Protein AF-A0A258FF96-F1 (afdb_monomer_lite)

Structure (mmCIF, N/CA/C/O backbone):
data_AF-A0A258FF96-F1
#
_entry.id   AF-A0A258FF96-F1
#
loop_
_atom_site.group_PDB
_atom_site.id
_atom_site.type_symbol
_atom_site.label_atom_id
_atom_site.label_alt_id
_atom_site.label_comp_id
_atom_site.label_asym_id
_atom_site.label_entity_id
_atom_site.label_seq_id
_atom_site.pdbx_PDB_ins_code
_atom_site.Cartn_x
_atom_site.Cartn_y
_atom_site.Cartn_z
_atom_site.occupancy
_atom_site.B_iso_or_equiv
_atom_site.auth_seq_id
_atom_site.auth_comp_id
_atom_site.auth_asym_id
_atom_site.auth_atom_id
_atom_site.pdbx_PDB_model_num
ATOM 1 N N . MET A 1 1 ? 4.113 -14.546 -28.715 1.00 49.38 1 MET A N 1
ATOM 2 C CA . MET A 1 1 ? 4.519 -13.305 -28.015 1.00 49.38 1 MET A CA 1
ATOM 3 C C . MET A 1 1 ? 3.326 -12.524 -27.464 1.00 49.38 1 MET A C 1
ATOM 5 O O . MET A 1 1 ? 3.375 -12.239 -26.281 1.00 49.38 1 MET A O 1
ATOM 9 N N . ALA A 1 2 ? 2.217 -12.331 -28.200 1.00 59.47 2 ALA A N 1
ATOM 10 C CA . ALA A 1 2 ? 0.923 -11.907 -27.612 1.00 59.47 2 ALA A CA 1
ATOM 11 C C . ALA A 1 2 ? 0.435 -12.820 -26.459 1.00 59.47 2 ALA A C 1
ATOM 13 O O . ALA A 1 2 ? -0.277 -12.400 -25.556 1.00 59.47 2 ALA A O 1
ATOM 14 N N . GLN A 1 3 ? 0.891 -14.079 -26.456 1.00 68.06 3 GLN A N 1
ATOM 15 C CA . GLN A 1 3 ? 0.500 -15.090 -25.479 1.00 68.06 3 GLN A CA 1
ATOM 16 C C . GLN A 1 3 ? 0.802 -14.724 -24.017 1.00 68.06 3 GLN A C 1
ATOM 18 O O . GLN A 1 3 ? 0.049 -15.177 -23.177 1.00 68.06 3 GLN A O 1
ATOM 23 N N . SER A 1 4 ? 1.843 -13.944 -23.678 1.00 81.94 4 SER A N 1
ATOM 24 C CA . SER A 1 4 ? 2.089 -13.543 -22.272 1.00 81.94 4 SER A CA 1
ATOM 25 C C . SER A 1 4 ? 1.315 -12.290 -21.856 1.00 81.94 4 SER A C 1
ATOM 27 O O . SER A 1 4 ? 1.042 -12.108 -20.669 1.00 81.94 4 SER A O 1
ATOM 29 N N . PHE A 1 5 ? 0.956 -11.434 -22.817 1.00 85.38 5 PHE A N 1
ATOM 30 C CA . PHE A 1 5 ? 0.180 -10.222 -22.572 1.00 85.38 5 PHE A CA 1
ATOM 31 C C . PHE A 1 5 ? -1.265 -10.552 -22.200 1.00 85.38 5 PHE A C 1
ATOM 33 O O . PHE A 1 5 ? -1.773 -10.015 -21.225 1.00 85.38 5 PHE A O 1
ATOM 40 N N . ASP A 1 6 ? -1.879 -11.505 -22.897 1.00 87.25 6 ASP A N 1
ATOM 41 C CA . ASP A 1 6 ? -3.240 -11.946 -22.582 1.00 87.25 6 ASP A CA 1
ATOM 42 C C . ASP A 1 6 ? -3.282 -13.213 -21.706 1.00 87.25 6 ASP A C 1
ATOM 44 O O . ASP A 1 6 ? -4.358 -13.731 -21.397 1.00 87.25 6 ASP A O 1
ATOM 48 N N . ALA A 1 7 ? -2.129 -13.732 -21.270 1.00 86.56 7 ALA A N 1
ATOM 49 C CA . ALA A 1 7 ? -2.114 -14.868 -20.359 1.00 86.56 7 ALA A CA 1
ATOM 50 C C . ALA A 1 7 ? -2.304 -14.445 -18.911 1.00 86.56 7 ALA A C 1
ATOM 52 O O . ALA A 1 7 ? -1.589 -13.619 -18.346 1.00 86.56 7 ALA A O 1
ATOM 53 N N . ASP A 1 8 ? -3.212 -15.169 -18.288 1.00 86.12 8 ASP A N 1
ATOM 54 C CA . ASP A 1 8 ? -3.284 -15.319 -16.858 1.00 86.12 8 ASP A CA 1
ATOM 55 C C . ASP A 1 8 ? -2.037 -16.015 -16.296 1.00 86.12 8 ASP A C 1
ATOM 57 O O . ASP A 1 8 ? -1.534 -16.996 -16.858 1.00 86.12 8 ASP A O 1
ATOM 61 N N . SER A 1 9 ? -1.591 -15.565 -15.120 1.00 88.81 9 SER A N 1
ATOM 62 C CA . SER A 1 9 ? -0.691 -16.381 -14.311 1.00 88.81 9 SER A CA 1
ATOM 63 C C . SER A 1 9 ? -1.397 -17.674 -13.900 1.00 88.81 9 SER A C 1
ATOM 65 O O . SER A 1 9 ? -2.591 -17.680 -13.575 1.00 88.81 9 SER A O 1
ATOM 67 N N . ARG A 1 10 ? -0.641 -18.776 -13.902 1.00 88.75 10 ARG A N 1
ATOM 68 C CA . ARG A 1 10 ? -1.091 -20.085 -13.401 1.00 88.75 10 ARG A CA 1
ATOM 69 C C . ARG A 1 10 ? -1.039 -20.181 -11.875 1.00 88.75 10 ARG A C 1
ATOM 71 O O . ARG A 1 10 ? -1.488 -21.179 -11.320 1.00 88.75 10 ARG A O 1
ATOM 78 N N . PHE A 1 11 ? -0.458 -19.187 -11.210 1.00 92.88 11 PHE A N 1
ATOM 79 C CA . PHE A 1 11 ? -0.374 -19.136 -9.760 1.00 92.88 11 PHE A CA 1
ATOM 80 C C . PHE A 1 11 ? -1.739 -18.757 -9.151 1.00 92.88 11 PHE A C 1
ATOM 82 O O . PHE A 1 11 ? -2.492 -18.005 -9.776 1.00 92.88 11 PHE A O 1
ATOM 89 N N . PRO A 1 12 ? -2.115 -19.279 -7.970 1.00 92.62 12 PRO A N 1
ATOM 90 C CA . PRO A 1 12 ? -3.352 -18.874 -7.311 1.00 92.62 12 PRO A CA 1
ATOM 91 C C . PRO A 1 12 ? -3.264 -17.435 -6.787 1.00 92.62 12 PRO A C 1
ATOM 93 O O . PRO A 1 12 ? -2.217 -16.997 -6.309 1.00 92.62 12 PRO A O 1
ATOM 96 N N . ALA A 1 13 ? -4.389 -16.723 -6.843 1.00 91.94 13 ALA A N 1
ATOM 97 C CA . ALA A 1 13 ? -4.524 -15.421 -6.200 1.00 91.94 13 ALA A CA 1
ATOM 98 C C . ALA A 1 13 ? -4.513 -15.572 -4.671 1.00 91.94 13 ALA A C 1
ATOM 100 O O . ALA A 1 13 ? -4.964 -16.586 -4.128 1.00 91.94 13 ALA A O 1
ATOM 101 N N . ASN A 1 14 ? -4.021 -14.546 -3.992 1.00 92.00 14 ASN A N 1
ATOM 102 C CA . ASN A 1 14 ? -4.111 -14.386 -2.555 1.00 92.00 14 ASN A CA 1
ATOM 103 C C . ASN A 1 14 ? -5.546 -14.080 -2.114 1.00 92.00 14 ASN A C 1
ATOM 105 O O . ASN A 1 14 ? -6.388 -13.608 -2.882 1.00 92.00 14 ASN A O 1
ATOM 109 N N . SER A 1 15 ? -5.819 -14.361 -0.841 1.00 88.75 15 SER A N 1
ATOM 110 C CA . SER A 1 15 ? -7.090 -14.004 -0.217 1.00 88.75 15 SER A CA 1
ATOM 111 C C . SER A 1 15 ? -7.228 -12.486 -0.110 1.00 88.75 15 SER A C 1
ATOM 113 O O . SER A 1 15 ? -6.279 -11.785 0.239 1.00 88.75 15 SER A O 1
ATOM 115 N N . LEU A 1 16 ? -8.441 -11.986 -0.343 1.00 82.06 16 LEU A N 1
ATOM 116 C CA . LEU A 1 16 ? -8.804 -10.596 -0.053 1.00 82.06 16 LEU A CA 1
ATOM 117 C C . LEU A 1 16 ? -9.137 -10.374 1.433 1.00 82.06 16 LEU A C 1
ATOM 119 O O . LEU A 1 16 ? -9.206 -9.232 1.886 1.00 82.06 16 LEU A O 1
ATOM 123 N N . TYR A 1 17 ? -9.335 -11.461 2.181 1.00 83.19 17 TYR A N 1
ATOM 124 C CA . TYR A 1 17 ? -9.749 -11.462 3.581 1.00 83.19 17 TYR A CA 1
ATOM 125 C C . TYR A 1 17 ? -8.659 -12.040 4.476 1.00 83.19 17 TYR A C 1
ATOM 127 O O . TYR A 1 17 ? -7.931 -12.946 4.068 1.00 83.19 17 TYR A O 1
ATOM 135 N N . GLU A 1 18 ? -8.599 -11.534 5.704 1.00 85.56 18 GLU A N 1
ATOM 136 C CA . GLU A 1 18 ? -7.674 -11.991 6.738 1.00 85.56 18 GLU A CA 1
ATOM 137 C C . GLU A 1 18 ? -8.439 -12.680 7.874 1.00 85.56 18 GLU A C 1
ATOM 139 O O . GLU A 1 18 ? -9.587 -12.308 8.141 1.00 85.56 18 GLU A O 1
ATOM 144 N N . PRO A 1 19 ? -7.810 -13.637 8.575 1.00 90.12 19 PRO A N 1
ATOM 145 C CA . PRO A 1 19 ? -6.449 -14.141 8.350 1.00 90.12 19 PRO A CA 1
ATOM 146 C C . PRO A 1 19 ? -6.323 -15.064 7.124 1.00 90.12 19 PRO A C 1
ATOM 148 O O . PRO A 1 19 ? -7.280 -15.732 6.734 1.00 90.12 19 PRO A O 1
ATOM 151 N N . ALA A 1 20 ? -5.130 -15.125 6.528 1.00 92.19 20 ALA A N 1
ATOM 152 C CA . ALA A 1 20 ? -4.818 -15.944 5.362 1.00 92.19 20 ALA A CA 1
ATOM 153 C C . ALA A 1 20 ? -3.313 -16.244 5.211 1.00 92.19 20 ALA A C 1
ATOM 155 O O . ALA A 1 20 ? -2.443 -15.583 5.778 1.00 92.19 20 ALA A O 1
ATOM 156 N N . VAL A 1 21 ? -3.008 -17.231 4.361 1.00 93.69 21 VAL A N 1
ATOM 157 C CA . VAL A 1 21 ? -1.647 -17.482 3.871 1.00 93.69 21 VAL A CA 1
ATOM 158 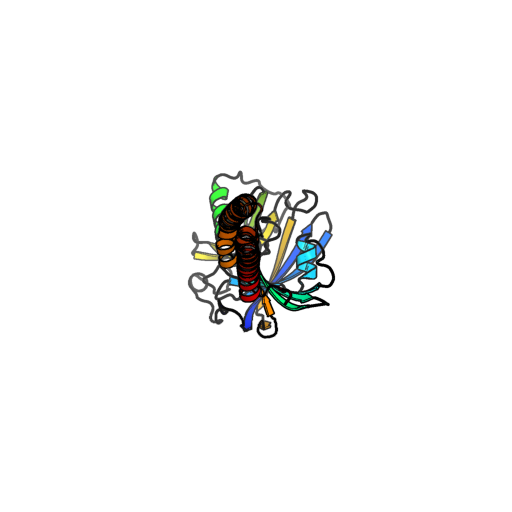C C . VAL A 1 21 ? -1.487 -16.848 2.493 1.00 93.69 21 VAL A C 1
ATOM 160 O O . VAL A 1 21 ? -2.032 -17.344 1.506 1.00 93.69 21 VAL A O 1
ATOM 163 N N . HIS A 1 22 ? -0.694 -15.785 2.420 1.00 92.75 22 HIS A N 1
ATOM 164 C CA . HIS A 1 22 ? -0.334 -15.094 1.184 1.00 92.75 22 HIS A CA 1
ATOM 165 C C . HIS A 1 22 ? 0.865 -15.769 0.539 1.00 92.75 22 HIS A C 1
ATOM 167 O O . HIS A 1 22 ? 1.815 -16.125 1.229 1.00 92.75 22 HIS A O 1
ATOM 173 N N . ARG A 1 23 ? 0.846 -15.963 -0.775 1.00 95.19 23 ARG A N 1
ATOM 174 C CA . ARG A 1 23 ? 1.882 -16.659 -1.541 1.00 95.19 23 ARG A CA 1
ATOM 175 C C . ARG A 1 23 ? 2.359 -15.798 -2.702 1.00 95.19 23 ARG A C 1
ATOM 177 O O . ARG A 1 23 ? 1.579 -15.044 -3.279 1.00 95.19 23 ARG A O 1
ATOM 184 N N . PHE A 1 24 ? 3.634 -15.942 -3.041 1.00 94.75 24 PHE A N 1
ATOM 185 C CA . PHE A 1 24 ? 4.330 -15.119 -4.024 1.00 94.75 24 PHE A CA 1
ATOM 186 C C . PHE A 1 24 ? 5.241 -15.996 -4.882 1.00 94.75 24 PHE A C 1
ATOM 188 O O . PHE A 1 24 ? 6.045 -16.774 -4.352 1.00 94.75 24 PHE A O 1
ATOM 195 N N . ASP A 1 25 ? 5.099 -15.863 -6.197 1.00 96.12 25 ASP A N 1
ATOM 196 C CA . ASP A 1 25 ? 5.773 -16.675 -7.210 1.00 96.12 25 ASP A CA 1
ATOM 197 C C . ASP A 1 25 ? 6.914 -15.946 -7.922 1.00 96.12 25 ASP A C 1
ATOM 199 O O . ASP A 1 25 ? 7.672 -16.570 -8.665 1.00 96.12 25 ASP A O 1
ATOM 203 N N . LEU A 1 26 ? 7.070 -14.644 -7.678 1.00 95.62 26 LEU A N 1
ATOM 204 C CA . LEU A 1 26 ? 8.159 -13.838 -8.216 1.00 95.62 26 LEU A CA 1
ATOM 205 C C . LEU A 1 26 ? 8.899 -13.092 -7.106 1.00 95.62 26 LEU A C 1
ATOM 207 O O . LEU A 1 26 ? 8.308 -12.659 -6.118 1.00 95.62 26 LEU A O 1
ATOM 211 N N . GLU A 1 27 ? 10.198 -12.903 -7.308 1.00 95.25 27 GLU A N 1
ATOM 212 C CA . GLU A 1 27 ? 11.055 -12.012 -6.531 1.00 95.25 27 GLU A CA 1
ATOM 213 C C . GLU A 1 27 ? 11.669 -10.977 -7.474 1.00 95.25 27 GLU A C 1
ATOM 215 O O . GLU A 1 27 ? 12.320 -11.325 -8.463 1.00 95.25 27 GLU A O 1
ATOM 220 N N . MET A 1 28 ? 11.463 -9.705 -7.153 1.00 93.44 28 MET A N 1
ATOM 221 C CA . MET A 1 28 ? 12.099 -8.558 -7.781 1.00 93.44 28 MET A CA 1
ATOM 222 C C . MET A 1 28 ? 13.232 -8.080 -6.883 1.00 93.44 28 MET A C 1
ATOM 224 O O . MET A 1 28 ? 12.992 -7.659 -5.751 1.00 93.44 28 MET A O 1
ATOM 228 N N . ARG A 1 29 ? 14.463 -8.112 -7.391 1.00 92.94 29 ARG A N 1
ATOM 229 C CA . ARG A 1 29 ? 15.620 -7.531 -6.704 1.00 92.94 29 ARG A CA 1
ATOM 230 C C . ARG A 1 29 ? 15.801 -6.099 -7.165 1.00 92.94 29 ARG A C 1
ATOM 232 O O . ARG A 1 29 ? 16.006 -5.863 -8.356 1.00 92.94 29 ARG A O 1
ATOM 239 N N . ILE A 1 30 ? 15.712 -5.167 -6.231 1.00 90.56 30 ILE A N 1
ATOM 240 C CA . ILE A 1 30 ? 15.705 -3.735 -6.500 1.00 90.56 30 ILE A CA 1
ATOM 241 C C . ILE A 1 30 ? 16.853 -3.095 -5.744 1.00 90.56 30 ILE A C 1
ATOM 243 O O . ILE A 1 30 ? 17.182 -3.485 -4.631 1.00 90.56 30 ILE A O 1
ATOM 247 N N . GLU A 1 31 ? 17.452 -2.109 -6.375 1.00 89.56 31 GLU A N 1
ATOM 248 C CA . GLU A 1 31 ? 18.474 -1.267 -5.799 1.00 89.56 31 GLU A CA 1
ATOM 249 C C . GLU A 1 31 ? 17.968 0.174 -5.774 1.00 89.56 31 GLU A C 1
ATOM 251 O O . GLU A 1 31 ? 17.469 0.660 -6.788 1.00 89.56 31 GLU A O 1
ATOM 256 N N . LEU A 1 32 ? 18.081 0.832 -4.623 1.00 86.94 32 LEU A N 1
ATOM 257 C CA . LEU A 1 32 ? 17.754 2.239 -4.411 1.00 86.94 32 LEU A CA 1
ATOM 258 C C . LEU A 1 32 ? 19.035 3.058 -4.354 1.00 86.94 32 LEU A C 1
ATOM 260 O O . LEU A 1 32 ? 19.930 2.702 -3.582 1.00 86.94 32 LEU A O 1
ATOM 264 N N . TRP A 1 33 ? 19.067 4.194 -5.054 1.00 87.00 33 TRP A N 1
ATOM 265 C CA . TRP A 1 33 ? 20.027 5.272 -4.814 1.00 87.00 33 TRP A CA 1
ATOM 266 C C . TRP A 1 33 ? 19.316 6.555 -4.388 1.00 87.00 33 TRP A C 1
ATOM 268 O O . TRP A 1 33 ? 18.344 6.966 -5.019 1.00 87.00 33 TRP A O 1
ATOM 278 N N . GLN A 1 34 ? 19.840 7.183 -3.340 1.00 83.06 34 GLN A N 1
ATOM 279 C CA . GLN A 1 34 ? 19.351 8.444 -2.794 1.00 83.06 34 GLN A CA 1
ATOM 280 C C . GLN A 1 34 ? 20.515 9.188 -2.125 1.00 83.06 34 GLN A C 1
ATOM 282 O O . GLN A 1 34 ? 21.229 8.601 -1.311 1.00 83.06 34 GLN A O 1
ATOM 287 N N . GLY A 1 35 ? 20.740 10.457 -2.464 1.00 76.81 35 GLY A N 1
ATOM 288 C CA . GLY A 1 35 ? 21.714 11.320 -1.785 1.00 76.81 35 GLY A CA 1
ATOM 289 C C . GLY A 1 35 ? 23.146 10.769 -1.754 1.00 76.81 35 GLY A C 1
ATOM 290 O O . GLY A 1 35 ? 23.878 10.990 -0.794 1.00 76.81 35 GLY A O 1
ATOM 291 N N . GLY A 1 36 ? 23.536 9.974 -2.758 1.00 76.00 36 GLY A N 1
ATOM 292 C CA . GLY A 1 36 ? 24.827 9.269 -2.803 1.00 76.00 36 GLY A CA 1
ATOM 293 C C . GLY A 1 36 ? 24.891 7.965 -1.991 1.00 76.00 36 GLY A C 1
ATOM 294 O O . GLY A 1 36 ? 25.900 7.262 -2.044 1.00 76.00 36 GLY A O 1
ATOM 295 N N . THR A 1 37 ? 23.821 7.603 -1.284 1.00 78.00 37 THR A N 1
ATOM 296 C CA . THR A 1 37 ? 23.669 6.321 -0.586 1.00 78.00 37 THR A CA 1
ATOM 297 C C . THR A 1 37 ? 23.004 5.291 -1.497 1.00 78.00 37 THR A C 1
ATOM 299 O O . THR A 1 37 ? 22.146 5.632 -2.310 1.00 78.00 37 THR A O 1
ATOM 302 N N . ARG A 1 38 ? 23.399 4.019 -1.368 1.00 84.12 38 ARG A N 1
ATOM 303 C CA . ARG A 1 38 ? 22.889 2.898 -2.167 1.00 84.12 38 ARG A CA 1
ATOM 304 C C . ARG A 1 38 ? 22.543 1.709 -1.281 1.00 84.12 38 ARG A C 1
ATOM 306 O O . ARG A 1 38 ? 23.331 1.364 -0.404 1.00 84.12 38 ARG A O 1
ATOM 313 N N . GLY A 1 39 ? 21.417 1.056 -1.558 1.00 83.25 39 GLY A N 1
ATOM 314 C CA . GLY A 1 39 ? 21.005 -0.170 -0.875 1.00 83.25 39 GLY A CA 1
ATOM 315 C C . GLY A 1 39 ? 20.187 -1.095 -1.770 1.00 83.25 39 GLY A C 1
ATOM 316 O O . GLY A 1 39 ? 19.464 -0.631 -2.649 1.00 83.25 39 GLY A O 1
ATOM 317 N N . ASP A 1 40 ? 20.288 -2.399 -1.522 1.00 86.19 40 ASP A N 1
ATOM 318 C CA . ASP A 1 40 ? 19.559 -3.436 -2.254 1.00 86.19 40 ASP A CA 1
ATOM 319 C C . ASP A 1 40 ? 18.462 -4.030 -1.372 1.00 86.19 40 ASP A C 1
ATOM 321 O O . ASP A 1 40 ? 18.695 -4.321 -0.202 1.00 86.19 40 ASP A O 1
ATOM 325 N N . PHE A 1 41 ? 17.296 -4.302 -1.950 1.00 84.50 41 PHE A N 1
ATOM 326 C CA . PHE A 1 41 ? 16.192 -4.983 -1.285 1.00 84.50 41 PHE A CA 1
ATOM 327 C C . PHE A 1 41 ? 15.426 -5.891 -2.248 1.00 84.50 41 PHE A C 1
ATOM 329 O O . PHE A 1 41 ? 15.669 -5.925 -3.457 1.00 84.50 41 PHE A O 1
ATOM 336 N N . SER A 1 42 ? 14.509 -6.687 -1.700 1.00 88.25 42 SER A N 1
ATOM 337 C CA . SER A 1 42 ? 13.679 -7.602 -2.484 1.00 88.25 42 SER A CA 1
ATOM 338 C C . SER A 1 42 ? 12.199 -7.344 -2.249 1.00 88.25 42 SER A C 1
ATOM 340 O O . SER A 1 42 ? 11.753 -7.241 -1.106 1.00 88.25 42 SER A O 1
ATOM 342 N N . LEU A 1 43 ? 11.447 -7.288 -3.346 1.00 89.19 43 LEU A N 1
ATOM 343 C CA . LEU A 1 43 ? 9.992 -7.340 -3.356 1.00 89.19 43 LEU A CA 1
ATOM 344 C C . LEU A 1 43 ? 9.536 -8.703 -3.853 1.00 89.19 43 LEU A C 1
ATOM 346 O O . LEU A 1 43 ? 10.074 -9.231 -4.821 1.00 89.19 43 LEU A O 1
ATOM 350 N N . PHE A 1 44 ? 8.505 -9.250 -3.233 1.00 92.44 44 PHE A N 1
ATOM 351 C CA . PHE A 1 44 ? 7.864 -10.478 -3.681 1.00 92.44 44 PHE A CA 1
ATOM 352 C C . PHE A 1 44 ? 6.541 -10.136 -4.340 1.00 92.44 44 PHE A C 1
ATOM 354 O O . PHE A 1 44 ? 5.809 -9.302 -3.821 1.00 92.44 44 PHE A O 1
ATOM 361 N N . VAL A 1 45 ? 6.232 -10.767 -5.469 1.00 93.00 45 VAL A N 1
ATOM 362 C CA . VAL A 1 45 ? 5.016 -10.483 -6.241 1.00 93.00 45 VAL A CA 1
ATOM 363 C C . VAL A 1 45 ? 4.219 -11.761 -6.432 1.00 93.00 45 VAL A C 1
ATOM 365 O O . VAL A 1 45 ? 4.785 -12.812 -6.737 1.00 93.00 45 VAL A O 1
ATOM 368 N N . ASN A 1 46 ? 2.908 -11.663 -6.240 1.00 93.94 46 ASN A N 1
ATOM 369 C CA . ASN A 1 46 ? 1.968 -12.647 -6.743 1.00 93.94 46 ASN A CA 1
ATOM 370 C C . ASN A 1 46 ? 1.554 -12.212 -8.151 1.00 93.94 46 ASN A C 1
ATOM 372 O O . ASN A 1 46 ? 0.837 -11.229 -8.330 1.00 93.94 46 ASN A O 1
ATOM 376 N N . SER A 1 47 ? 2.022 -12.924 -9.169 1.00 93.25 47 SER A N 1
ATOM 377 C CA . SER A 1 47 ? 1.801 -12.559 -10.569 1.00 93.25 47 SER A CA 1
ATOM 378 C C . SER A 1 47 ? 0.345 -12.712 -11.023 1.00 93.25 47 SER A C 1
ATOM 380 O O . SER A 1 47 ? -0.007 -12.233 -12.101 1.00 93.25 47 SER A O 1
ATOM 382 N N . ARG A 1 48 ? -0.520 -13.372 -10.241 1.00 92.75 48 ARG A N 1
ATOM 383 C CA . ARG A 1 48 ? -1.944 -13.545 -10.560 1.00 92.75 48 ARG A CA 1
ATOM 384 C C . ARG A 1 48 ? -2.766 -12.317 -10.209 1.00 92.75 48 ARG A C 1
ATOM 386 O O . ARG A 1 48 ? -3.616 -11.921 -11.005 1.00 92.75 48 ARG A O 1
ATOM 393 N N . ASP A 1 49 ? -2.540 -11.750 -9.032 1.00 88.62 49 ASP A N 1
ATOM 394 C CA . ASP A 1 49 ? -3.327 -10.622 -8.531 1.00 88.62 49 ASP A CA 1
ATOM 395 C C . ASP A 1 49 ? -2.549 -9.301 -8.487 1.00 88.62 49 ASP A C 1
ATOM 397 O O . ASP A 1 49 ? -3.177 -8.252 -8.578 1.00 88.62 49 ASP A O 1
ATOM 401 N N . GLY A 1 50 ? -1.215 -9.328 -8.470 1.00 86.31 50 GLY A N 1
ATOM 402 C CA . GLY A 1 50 ? -0.356 -8.144 -8.391 1.00 86.31 50 GLY A CA 1
ATOM 403 C C . GLY A 1 50 ? -0.026 -7.703 -6.961 1.00 86.31 50 GLY A C 1
ATOM 404 O O . GLY A 1 50 ? 0.574 -6.647 -6.782 1.00 86.31 50 GLY A O 1
ATOM 405 N N . THR A 1 51 ? -0.392 -8.487 -5.941 1.00 87.38 51 THR A N 1
ATOM 406 C CA . THR A 1 51 ? -0.009 -8.238 -4.544 1.00 87.38 51 THR A CA 1
ATOM 407 C C . THR A 1 51 ? 1.509 -8.233 -4.421 1.00 87.38 51 THR A C 1
ATOM 409 O O . THR A 1 51 ? 2.179 -9.133 -4.937 1.00 87.38 51 THR A O 1
ATOM 412 N N . MET A 1 52 ? 2.049 -7.251 -3.701 1.00 87.69 52 MET A N 1
ATOM 413 C CA . MET A 1 52 ? 3.489 -7.098 -3.485 1.00 87.69 52 MET A CA 1
ATOM 414 C C . MET A 1 52 ? 3.830 -7.121 -2.000 1.00 87.69 52 MET A C 1
ATOM 416 O O . MET A 1 52 ? 3.123 -6.500 -1.215 1.00 87.69 52 MET A O 1
ATOM 420 N N . ALA A 1 53 ? 4.911 -7.801 -1.617 1.00 87.75 53 ALA A N 1
ATOM 421 C CA . ALA A 1 53 ? 5.369 -7.917 -0.234 1.00 87.75 53 ALA A CA 1
ATOM 422 C C . ALA A 1 53 ? 6.842 -7.533 -0.056 1.00 87.75 53 ALA A C 1
ATOM 424 O O . ALA A 1 53 ? 7.681 -7.842 -0.904 1.00 87.75 53 ALA A O 1
ATOM 425 N N . VAL A 1 54 ? 7.153 -6.929 1.091 1.00 82.75 54 VAL A N 1
ATOM 426 C CA . VAL A 1 54 ? 8.506 -6.632 1.576 1.00 82.75 54 VAL A CA 1
ATOM 427 C C . VAL A 1 54 ? 8.780 -7.480 2.822 1.00 82.75 54 VAL A C 1
ATOM 429 O O . VAL A 1 54 ? 7.982 -7.499 3.761 1.00 82.75 54 VAL A O 1
ATOM 432 N N . LEU A 1 55 ? 9.920 -8.178 2.823 1.00 71.25 55 LEU A N 1
ATOM 433 C CA . LEU A 1 55 ? 10.367 -9.068 3.909 1.00 71.25 55 LEU A CA 1
ATOM 434 C C . LEU A 1 55 ? 11.277 -8.394 4.935 1.00 71.25 55 LEU A C 1
ATOM 436 O O . LEU A 1 55 ? 11.441 -8.920 6.029 1.00 71.25 55 LEU A O 1
ATOM 440 N N . ASP A 1 56 ? 11.856 -7.252 4.577 1.00 68.31 56 ASP A N 1
ATOM 441 C CA . ASP A 1 56 ? 12.675 -6.440 5.469 1.00 68.31 56 ASP A CA 1
ATOM 442 C C . ASP A 1 56 ? 12.017 -5.062 5.636 1.00 68.31 56 ASP A C 1
ATOM 444 O O . ASP A 1 56 ? 12.269 -4.129 4.873 1.00 68.31 56 ASP A O 1
ATOM 448 N N . PRO A 1 57 ? 11.065 -4.942 6.564 1.00 61.22 57 PRO A N 1
ATOM 449 C CA . PRO A 1 57 ? 10.384 -3.684 6.807 1.00 61.22 57 PRO A CA 1
ATOM 450 C C . PRO A 1 57 ? 11.252 -2.641 7.528 1.00 61.22 57 PRO A C 1
ATOM 452 O O . PRO A 1 57 ? 10.874 -1.477 7.502 1.00 61.22 57 PRO A O 1
ATOM 455 N N . GLU A 1 58 ? 12.410 -2.997 8.103 1.00 60.50 58 GLU A N 1
ATOM 456 C CA . GLU A 1 58 ? 13.411 -2.007 8.547 1.00 60.50 58 GLU A CA 1
ATOM 457 C C . GLU A 1 58 ? 14.075 -1.345 7.341 1.00 60.50 58 GLU A C 1
ATOM 459 O O . GLU A 1 58 ? 14.283 -0.134 7.313 1.00 60.50 58 GLU A O 1
ATOM 464 N N . LEU A 1 59 ? 14.315 -2.128 6.293 1.00 60.22 59 LEU A N 1
ATOM 465 C CA . LEU A 1 59 ? 14.730 -1.614 5.000 1.00 60.22 59 LEU A CA 1
ATOM 466 C C . LEU A 1 59 ? 13.609 -0.813 4.335 1.00 60.22 59 LEU A C 1
ATOM 468 O O . LEU A 1 59 ? 13.886 0.271 3.853 1.00 60.22 59 LEU A O 1
ATOM 472 N N . ALA A 1 60 ? 12.343 -1.243 4.386 1.00 56.25 60 ALA A N 1
ATOM 473 C CA . ALA A 1 60 ? 11.228 -0.390 3.951 1.00 56.25 60 ALA A CA 1
ATOM 474 C C . ALA A 1 60 ? 11.198 0.931 4.740 1.00 56.25 60 ALA A C 1
ATOM 476 O O . ALA A 1 60 ? 11.153 2.007 4.159 1.00 56.25 60 ALA A O 1
ATOM 477 N N . ARG A 1 61 ? 11.301 0.866 6.068 1.00 64.44 61 ARG A N 1
ATOM 478 C CA . ARG A 1 61 ? 11.339 2.035 6.949 1.00 64.44 61 ARG A CA 1
ATOM 479 C C . ARG A 1 61 ? 12.483 2.982 6.584 1.00 64.44 61 ARG A C 1
ATOM 481 O O . ARG A 1 61 ? 12.261 4.185 6.500 1.00 64.44 61 ARG A O 1
ATOM 488 N N . TRP A 1 62 ? 13.671 2.441 6.316 1.00 55.00 62 TRP A N 1
ATOM 489 C CA . TRP A 1 62 ? 14.843 3.198 5.881 1.00 55.00 62 TRP A CA 1
ATOM 490 C C . TRP A 1 62 ? 14.674 3.797 4.478 1.00 55.00 62 TRP A C 1
ATOM 492 O O . TRP A 1 62 ? 14.887 4.995 4.311 1.00 55.00 62 TRP A O 1
ATOM 502 N N . VAL A 1 63 ? 14.234 2.999 3.497 1.00 51.56 63 VAL A N 1
ATOM 503 C CA . VAL A 1 63 ? 13.994 3.433 2.109 1.00 51.56 63 VAL A CA 1
ATOM 504 C C . VAL A 1 63 ? 12.923 4.534 2.047 1.00 51.56 63 VAL A C 1
ATOM 506 O O . VAL A 1 63 ? 13.022 5.415 1.199 1.00 51.56 63 VAL A O 1
ATOM 509 N N . PHE A 1 64 ? 11.937 4.534 2.953 1.00 51.59 64 PHE A N 1
ATOM 510 C CA . PHE A 1 64 ? 10.861 5.540 2.994 1.00 51.59 64 PHE A CA 1
ATOM 511 C C . PHE A 1 64 ? 11.058 6.648 4.018 1.00 51.59 64 PHE A C 1
ATOM 513 O O . PHE A 1 64 ? 10.148 7.447 4.220 1.00 51.59 64 PHE A O 1
ATOM 520 N N . GLY A 1 65 ? 12.203 6.691 4.705 1.00 52.47 65 GLY A N 1
ATOM 521 C CA . GLY A 1 65 ? 12.450 7.688 5.747 1.00 52.47 65 GLY A CA 1
ATOM 522 C C . GLY A 1 65 ? 11.406 7.680 6.874 1.00 52.47 65 GLY A C 1
ATOM 523 O O . GLY A 1 65 ? 11.242 8.687 7.562 1.00 52.47 65 GLY A O 1
ATOM 524 N N . ALA A 1 66 ? 10.693 6.566 7.065 1.00 61.19 66 ALA A N 1
ATOM 525 C CA . ALA A 1 66 ? 9.652 6.460 8.072 1.00 61.19 66 ALA A CA 1
ATOM 526 C C . ALA A 1 66 ? 10.281 6.419 9.480 1.00 61.19 66 ALA A C 1
ATOM 528 O O . ALA A 1 66 ? 11.325 5.783 9.684 1.00 61.19 66 ALA A O 1
ATOM 529 N N . PRO A 1 67 ? 9.674 7.091 10.474 1.00 61.53 67 PRO A N 1
ATOM 530 C CA . PRO A 1 67 ? 10.196 7.091 11.832 1.00 61.53 67 PRO A CA 1
ATOM 531 C C . PRO A 1 67 ? 10.200 5.676 12.419 1.00 61.53 67 PRO A C 1
ATOM 533 O O . PRO A 1 67 ? 9.394 4.820 12.052 1.00 61.53 67 PRO A O 1
ATOM 536 N N . GLU A 1 68 ? 11.120 5.427 13.352 1.00 68.25 68 GLU A N 1
ATOM 537 C CA . GLU A 1 68 ? 11.073 4.207 14.158 1.00 68.25 68 GLU A CA 1
ATOM 538 C C . GLU A 1 68 ? 9.775 4.161 14.949 1.00 68.25 68 GLU A C 1
ATOM 540 O O . GLU A 1 68 ? 9.383 5.162 15.551 1.00 68.25 68 GLU A O 1
ATOM 545 N N . ILE A 1 69 ? 9.124 2.999 14.961 1.00 71.94 69 ILE A N 1
ATOM 546 C CA . ILE A 1 69 ? 8.018 2.750 15.875 1.00 71.94 69 ILE A CA 1
ATOM 547 C C . ILE A 1 69 ? 8.649 2.157 17.136 1.00 71.94 69 ILE A C 1
ATOM 549 O O . ILE A 1 69 ? 9.164 1.036 17.073 1.00 71.94 69 ILE A O 1
ATOM 553 N N . PRO A 1 70 ? 8.648 2.879 18.270 1.00 76.00 70 PRO A N 1
ATOM 554 C CA . PRO A 1 70 ? 9.265 2.384 19.490 1.00 76.00 70 PRO A CA 1
ATOM 555 C C . PRO A 1 70 ? 8.723 1.002 19.860 1.00 76.00 70 PRO A C 1
ATOM 557 O O . PRO A 1 70 ? 7.536 0.725 19.670 1.00 76.00 70 PRO A O 1
ATOM 560 N N . GLN A 1 71 ? 9.595 0.143 20.395 1.00 84.88 71 GLN A N 1
ATOM 561 C CA . GLN A 1 71 ? 9.214 -1.164 20.951 1.00 84.88 71 GLN A CA 1
ATOM 562 C C . GLN A 1 71 ? 8.517 -2.096 19.946 1.00 84.88 71 GLN A C 1
ATOM 564 O O . GLN A 1 71 ? 7.790 -3.008 20.342 1.00 84.88 71 GLN A O 1
ATOM 569 N N . THR A 1 72 ? 8.713 -1.869 18.644 1.00 82.19 72 THR A N 1
ATOM 570 C CA . THR A 1 72 ? 8.057 -2.629 17.580 1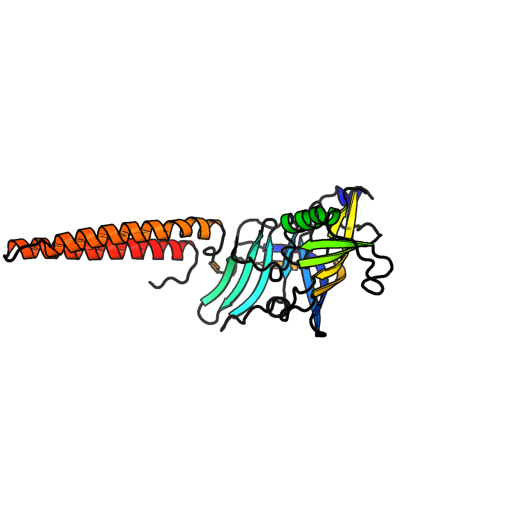.00 82.19 72 THR A CA 1
ATOM 571 C C . THR A 1 72 ? 9.086 -3.272 16.669 1.00 82.19 72 THR A C 1
ATOM 573 O O . THR A 1 72 ? 9.974 -2.609 16.149 1.00 82.19 72 THR A O 1
ATOM 576 N N . THR A 1 73 ? 8.938 -4.571 16.425 1.00 85.88 73 THR A N 1
ATOM 577 C CA . THR A 1 73 ? 9.669 -5.291 15.381 1.00 85.88 73 THR A CA 1
ATOM 578 C C . THR A 1 73 ? 8.717 -5.601 14.242 1.00 85.88 73 THR A C 1
ATOM 580 O O . THR A 1 73 ? 7.746 -6.339 14.413 1.00 85.88 73 THR A O 1
ATOM 583 N N . LEU A 1 74 ? 8.981 -5.048 13.065 1.00 84.06 74 LEU A N 1
ATOM 584 C CA . LEU A 1 74 ? 8.199 -5.350 11.875 1.00 84.06 74 LEU A CA 1
ATOM 585 C C . LEU A 1 74 ? 8.685 -6.677 11.265 1.00 84.06 74 LEU A C 1
ATOM 587 O O . LEU A 1 74 ? 9.882 -6.915 11.133 1.00 84.06 74 LEU A O 1
ATOM 591 N N . HIS A 1 75 ? 7.756 -7.562 10.905 1.00 86.19 75 HIS A N 1
ATOM 592 C CA . HIS A 1 75 ? 8.062 -8.880 10.344 1.00 86.19 75 HIS A CA 1
ATOM 593 C C . HIS A 1 75 ? 7.925 -8.911 8.821 1.00 86.19 75 HIS A C 1
ATOM 595 O O . HIS A 1 75 ? 8.754 -9.502 8.137 1.00 86.19 75 HIS A O 1
ATOM 601 N N . PHE A 1 76 ? 6.851 -8.324 8.292 1.00 85.06 76 PHE A N 1
ATOM 602 C CA . PHE A 1 76 ? 6.611 -8.186 6.857 1.00 85.06 76 PHE A CA 1
ATOM 603 C C . PHE A 1 76 ? 5.494 -7.174 6.608 1.00 85.06 76 PHE A C 1
ATOM 605 O O . PHE A 1 76 ? 4.641 -6.939 7.465 1.00 85.06 76 PHE A O 1
ATOM 612 N N . GLY A 1 77 ? 5.475 -6.607 5.408 1.00 83.31 77 GLY A N 1
ATOM 613 C CA . GLY A 1 77 ? 4.368 -5.792 4.927 1.00 83.31 77 GLY A CA 1
ATOM 614 C C . GLY A 1 77 ? 4.023 -6.165 3.499 1.00 83.31 77 GLY A C 1
ATOM 615 O O . GLY A 1 77 ? 4.898 -6.561 2.730 1.00 83.31 77 GLY A O 1
ATOM 616 N N . PHE A 1 78 ? 2.756 -6.061 3.128 1.00 82.69 78 PHE A N 1
ATOM 617 C CA . PHE A 1 78 ? 2.339 -6.234 1.747 1.00 82.69 78 PHE A CA 1
ATOM 618 C C . PHE A 1 78 ? 1.224 -5.274 1.379 1.00 82.69 78 PHE A C 1
ATOM 620 O O . PHE A 1 78 ? 0.453 -4.821 2.224 1.00 82.69 78 PHE A O 1
ATOM 627 N N . LYS A 1 79 ? 1.160 -4.947 0.093 1.00 79.44 79 LYS A N 1
ATOM 628 C CA . LYS A 1 79 ? 0.136 -4.085 -0.468 1.00 79.44 79 LYS A CA 1
ATOM 629 C C . LYS A 1 79 ? -0.679 -4.869 -1.471 1.00 79.44 79 LYS A C 1
ATOM 631 O O . LYS A 1 79 ? -0.134 -5.569 -2.330 1.00 79.44 79 LYS A O 1
ATOM 636 N N . ARG A 1 80 ? -1.995 -4.786 -1.303 1.00 76.50 80 ARG A N 1
ATOM 637 C CA . ARG A 1 80 ? -2.960 -5.467 -2.157 1.00 76.50 80 ARG A CA 1
ATOM 638 C C . ARG A 1 80 ? -3.307 -4.586 -3.358 1.00 76.50 80 ARG A C 1
ATOM 640 O O . ARG A 1 80 ? -3.240 -3.357 -3.261 1.00 76.50 80 ARG A O 1
ATOM 647 N N . PRO A 1 81 ? -3.743 -5.195 -4.467 1.00 65.44 81 PRO A N 1
ATOM 648 C CA . PRO A 1 81 ? -4.362 -4.458 -5.561 1.00 65.44 81 PRO A CA 1
ATOM 649 C C . PRO A 1 81 ? -5.552 -3.641 -5.031 1.00 65.44 81 PRO A C 1
ATOM 651 O O . PRO A 1 81 ? -6.406 -4.190 -4.337 1.00 65.44 81 PRO A O 1
ATOM 654 N N . GLY A 1 82 ? -5.605 -2.342 -5.336 1.00 60.69 82 GLY A N 1
ATOM 655 C CA . GLY A 1 82 ? -6.667 -1.445 -4.854 1.00 60.69 82 GLY A CA 1
ATOM 656 C C . GLY A 1 82 ? -6.360 -0.691 -3.553 1.00 60.69 82 GLY A C 1
ATOM 657 O O . GLY A 1 82 ? -7.265 -0.101 -2.978 1.00 60.69 82 GLY A O 1
ATOM 658 N N . GLY A 1 83 ? -5.108 -0.691 -3.082 1.00 60.66 83 GLY A N 1
ATOM 659 C CA . GLY A 1 83 ? -4.619 0.339 -2.153 1.00 60.66 83 GLY A CA 1
ATOM 660 C C . GLY A 1 83 ? -4.620 -0.023 -0.664 1.00 60.66 83 GLY A C 1
ATOM 661 O O . GLY A 1 83 ? -4.047 0.715 0.135 1.00 60.66 83 GLY A O 1
ATOM 662 N N . SER A 1 84 ? -5.177 -1.169 -0.253 1.00 71.62 84 SER A N 1
ATOM 663 C CA . SER A 1 84 ? -5.064 -1.608 1.146 1.00 71.62 84 SER A CA 1
ATOM 664 C C . SER A 1 84 ? -3.684 -2.205 1.435 1.00 71.62 84 SER A C 1
ATOM 666 O O . SER A 1 84 ? -3.267 -3.168 0.779 1.00 71.62 84 SER A O 1
ATOM 668 N N . SER A 1 85 ? -3.017 -1.679 2.454 1.00 77.50 85 SER A N 1
ATOM 669 C CA . SER A 1 85 ? -1.760 -2.186 3.000 1.00 77.50 85 SER A CA 1
ATOM 670 C C . SER A 1 85 ? -2.024 -3.058 4.223 1.00 77.50 85 SER A C 1
ATOM 672 O O . SER A 1 85 ? -2.914 -2.773 5.028 1.00 77.50 85 SER A O 1
ATOM 674 N N . LEU A 1 86 ? -1.208 -4.092 4.400 1.00 82.25 86 LEU A N 1
ATOM 675 C CA . LEU A 1 86 ? -1.114 -4.834 5.648 1.00 82.25 86 LEU A CA 1
ATOM 676 C C . LEU A 1 86 ? 0.332 -4.827 6.129 1.00 82.25 86 LEU A C 1
ATOM 678 O O . LEU A 1 86 ? 1.236 -5.182 5.375 1.00 82.25 86 LEU A O 1
ATOM 682 N N . VAL A 1 87 ? 0.548 -4.438 7.383 1.00 84.56 87 VAL A N 1
ATOM 683 C CA . VAL A 1 87 ? 1.868 -4.463 8.022 1.00 84.56 87 VAL A CA 1
ATOM 684 C C . VAL A 1 87 ? 1.778 -5.296 9.286 1.00 84.56 87 VAL A C 1
ATOM 686 O O . VAL A 1 87 ? 0.974 -5.001 10.164 1.00 84.56 87 VAL A O 1
ATOM 689 N N . CYS A 1 88 ? 2.601 -6.334 9.375 1.00 86.19 88 CYS A N 1
ATOM 690 C CA . CYS A 1 88 ? 2.596 -7.288 10.472 1.00 86.19 88 CYS A CA 1
ATOM 691 C C . CYS A 1 88 ? 3.908 -7.223 11.243 1.00 86.19 88 CYS A C 1
ATOM 693 O O . CYS A 1 88 ? 4.992 -7.174 10.661 1.00 86.19 88 CYS A O 1
ATOM 695 N N . GLY A 1 89 ? 3.814 -7.265 12.565 1.00 88.31 89 GLY A N 1
ATOM 696 C CA . GLY A 1 89 ? 4.949 -7.108 13.461 1.00 88.31 89 GLY A CA 1
ATOM 697 C C . GLY A 1 89 ? 4.631 -7.578 14.870 1.00 88.31 89 GLY A C 1
ATOM 698 O O . GLY A 1 89 ? 3.632 -8.259 15.101 1.00 88.31 89 GLY A O 1
ATOM 699 N N . ARG A 1 90 ? 5.508 -7.225 15.801 1.00 89.81 90 ARG A N 1
ATOM 700 C CA . ARG A 1 90 ? 5.380 -7.504 17.224 1.00 89.81 90 ARG A CA 1
ATOM 701 C C . ARG A 1 90 ? 5.689 -6.251 18.020 1.00 89.81 90 ARG A C 1
ATOM 703 O O . ARG A 1 90 ? 6.753 -5.673 17.830 1.00 89.81 90 ARG A O 1
ATOM 710 N N . HIS A 1 91 ? 4.800 -5.880 18.931 1.00 87.81 91 HIS A N 1
ATOM 711 C CA . HIS A 1 91 ? 5.060 -4.852 19.937 1.00 87.81 91 HIS A CA 1
ATOM 712 C C . HIS A 1 91 ? 5.444 -5.511 21.269 1.00 87.81 91 HIS A C 1
ATOM 714 O O . HIS A 1 91 ? 4.825 -6.508 21.651 1.00 87.81 91 HIS A O 1
ATOM 720 N N . GLU A 1 92 ? 6.408 -4.959 22.010 1.00 89.12 92 GLU A N 1
ATOM 721 C CA . GLU A 1 92 ? 6.889 -5.544 23.278 1.00 89.12 92 GLU A CA 1
ATOM 722 C C . GLU A 1 92 ? 5.761 -5.790 24.293 1.00 89.12 92 GLU A C 1
ATOM 724 O O . GLU A 1 92 ? 5.751 -6.814 24.973 1.00 89.12 92 GLU A O 1
ATOM 729 N N . GLN A 1 93 ? 4.786 -4.879 24.359 1.00 86.00 93 GLN A N 1
ATOM 730 C CA . GLN A 1 93 ? 3.673 -4.950 25.317 1.00 86.00 93 GLN A CA 1
ATOM 731 C C . GLN A 1 93 ? 2.408 -5.632 24.774 1.00 86.00 93 GLN A C 1
ATOM 733 O O . GLN A 1 93 ? 1.604 -6.129 25.558 1.00 86.00 93 GLN A O 1
ATOM 738 N N . HIS A 1 94 ? 2.207 -5.644 23.452 1.00 82.00 94 HIS A N 1
ATOM 739 C CA . HIS A 1 94 ? 0.941 -6.078 22.839 1.00 82.00 94 HIS A CA 1
ATOM 740 C C . HIS A 1 94 ? 1.067 -7.373 22.026 1.00 82.00 94 HIS A C 1
ATOM 742 O O . HIS A 1 94 ? 0.059 -7.927 21.599 1.00 82.00 94 HIS A O 1
ATOM 748 N N . GLY A 1 95 ? 2.286 -7.892 21.848 1.00 90.50 95 GLY A N 1
ATOM 749 C CA . GLY A 1 95 ? 2.527 -9.122 21.104 1.00 90.50 95 GLY A CA 1
ATOM 750 C C . GLY A 1 95 ? 2.399 -8.934 19.594 1.00 90.50 95 GLY A C 1
ATOM 751 O O . GLY A 1 95 ? 2.663 -7.852 19.066 1.00 90.50 95 GLY A O 1
ATOM 752 N N . ASP A 1 96 ? 2.058 -10.019 18.899 1.00 92.31 96 ASP A N 1
ATOM 753 C CA . ASP A 1 96 ? 2.029 -10.074 17.439 1.00 92.31 96 ASP A CA 1
ATOM 754 C C . ASP A 1 96 ? 0.719 -9.474 16.895 1.00 92.31 96 ASP A C 1
ATOM 756 O O . ASP A 1 96 ? -0.376 -9.958 17.195 1.00 92.31 96 ASP A O 1
ATOM 760 N N . ALA A 1 97 ? 0.825 -8.445 16.053 1.00 89.62 97 ALA A N 1
ATOM 761 C CA . ALA A 1 97 ? -0.319 -7.798 15.414 1.00 89.62 97 ALA A CA 1
ATOM 762 C C . ALA A 1 97 ? -0.060 -7.470 13.936 1.00 89.62 97 ALA A C 1
ATOM 764 O O . ALA A 1 97 ? 1.078 -7.251 13.517 1.00 89.62 97 ALA A O 1
ATOM 765 N N . CYS A 1 98 ? -1.137 -7.416 13.157 1.00 86.94 98 CYS A N 1
ATOM 766 C CA . CYS A 1 98 ? -1.161 -6.901 11.798 1.00 86.94 98 CYS A CA 1
ATOM 767 C C . CYS A 1 98 ? -2.088 -5.692 11.733 1.00 86.94 98 CYS A C 1
ATOM 769 O O . CYS A 1 98 ? -3.266 -5.779 12.075 1.00 86.94 98 CYS A O 1
ATOM 771 N N . ILE A 1 99 ? -1.566 -4.576 11.243 1.00 83.88 99 ILE A N 1
ATOM 772 C CA . ILE A 1 99 ? -2.330 -3.362 11.002 1.00 83.88 99 ILE A CA 1
ATOM 773 C C . ILE A 1 99 ? -2.773 -3.366 9.547 1.00 83.88 99 ILE A C 1
ATOM 775 O O . ILE A 1 99 ? -1.945 -3.344 8.633 1.00 83.88 99 ILE A O 1
ATOM 779 N N . GLN A 1 100 ? -4.086 -3.385 9.344 1.00 82.19 100 GLN A N 1
ATOM 780 C CA . GLN A 1 100 ? -4.695 -3.106 8.056 1.00 82.19 100 GLN A CA 1
ATOM 781 C C . GLN A 1 100 ? -4.902 -1.604 7.941 1.00 82.19 100 GLN A C 1
ATOM 783 O O . GLN A 1 100 ? -5.696 -1.009 8.670 1.00 82.19 100 GLN A O 1
ATOM 788 N N . ALA A 1 101 ? -4.187 -1.012 6.998 1.00 73.50 101 ALA A N 1
ATOM 789 C CA . ALA A 1 101 ? -4.277 0.397 6.692 1.00 73.50 101 ALA A CA 1
ATOM 790 C C . ALA A 1 101 ? -4.837 0.565 5.276 1.00 73.50 101 ALA A C 1
ATOM 792 O O . ALA A 1 101 ? -4.406 -0.095 4.330 1.00 73.50 101 ALA A O 1
ATOM 793 N N . GLY A 1 102 ? -5.850 1.414 5.139 1.00 59.88 102 GLY A N 1
ATOM 794 C CA . GLY A 1 102 ? -6.508 1.712 3.874 1.00 59.88 102 GLY A CA 1
ATOM 795 C C . GLY A 1 102 ? -6.819 3.198 3.765 1.00 59.88 102 GLY A C 1
ATOM 796 O O . GLY A 1 102 ? -6.979 3.886 4.770 1.00 59.88 102 GLY A O 1
ATOM 797 N N . GLY A 1 103 ? -6.914 3.686 2.533 1.00 48.19 103 GLY A N 1
ATOM 798 C CA . GLY A 1 103 ? -7.202 5.088 2.264 1.00 48.19 103 GLY A CA 1
ATOM 799 C C . GLY A 1 103 ? -6.064 6.049 2.631 1.00 48.19 103 GLY A C 1
ATOM 800 O O . GLY A 1 103 ? -4.922 5.663 2.868 1.00 48.19 103 GLY A O 1
ATOM 801 N N . ILE A 1 104 ? -6.433 7.328 2.651 1.00 36.97 104 ILE A N 1
ATOM 802 C CA . ILE A 1 104 ? -5.644 8.575 2.628 1.00 36.97 104 ILE A CA 1
ATOM 803 C C . ILE A 1 104 ? -4.486 8.667 3.657 1.00 36.97 104 ILE A C 1
ATOM 805 O O . ILE A 1 104 ? -3.639 9.548 3.553 1.00 36.97 104 ILE A O 1
ATOM 809 N N . LEU A 1 105 ? -4.366 7.742 4.616 1.00 36.53 105 LEU A N 1
ATOM 810 C CA . LEU A 1 105 ? -3.261 7.708 5.589 1.00 36.53 105 LEU A CA 1
ATOM 811 C C . LEU A 1 105 ? -1.875 7.409 4.973 1.00 36.53 105 LEU A C 1
ATOM 813 O O . LEU A 1 105 ? -0.873 7.552 5.667 1.00 36.53 105 LEU A O 1
ATOM 817 N N . TYR A 1 106 ? -1.801 7.064 3.682 1.00 41.44 106 TYR A N 1
ATOM 818 C CA . TYR A 1 106 ? -0.558 7.007 2.897 1.00 41.44 106 TYR A CA 1
ATOM 819 C C . TYR A 1 106 ? -0.542 8.054 1.778 1.00 41.44 106 TYR A C 1
ATOM 821 O O . TYR A 1 106 ? -0.269 7.739 0.623 1.00 41.44 106 TYR A O 1
ATOM 829 N N . GLN A 1 107 ? -0.865 9.302 2.116 1.00 37.75 107 GLN A N 1
ATOM 830 C CA . GLN A 1 107 ? -0.803 10.427 1.180 1.00 37.75 107 GLN A CA 1
ATOM 831 C C . GLN A 1 107 ? 0.613 10.837 0.768 1.00 37.75 107 GLN A C 1
ATOM 833 O O . GLN A 1 107 ? 0.746 11.747 -0.043 1.00 37.75 107 GLN A O 1
ATOM 838 N N . ASP A 1 108 ? 1.654 10.176 1.275 1.00 40.41 108 ASP A N 1
ATOM 839 C CA . ASP A 1 108 ? 2.990 10.357 0.730 1.00 40.41 108 ASP A CA 1
ATOM 840 C C . ASP A 1 108 ? 3.233 9.344 -0.412 1.00 40.41 108 ASP A C 1
ATOM 842 O O . ASP A 1 108 ? 3.391 8.140 -0.150 1.00 40.41 108 ASP A O 1
ATOM 846 N N . PRO A 1 109 ? 3.237 9.788 -1.686 1.00 38.44 109 PRO A N 1
ATOM 847 C CA . PRO A 1 109 ? 3.467 8.923 -2.841 1.00 38.44 109 PRO A CA 1
ATOM 848 C C . PRO A 1 109 ? 4.860 8.274 -2.826 1.00 38.44 109 PRO A C 1
ATOM 850 O O . PRO A 1 109 ? 5.065 7.273 -3.512 1.00 38.44 109 PRO A O 1
ATOM 853 N N . ILE A 1 110 ? 5.791 8.789 -2.017 1.00 37.56 110 ILE A N 1
ATOM 854 C CA . ILE A 1 110 ? 7.144 8.252 -1.850 1.00 37.56 110 ILE A CA 1
ATOM 855 C C . ILE A 1 110 ? 7.148 7.043 -0.907 1.00 37.56 110 ILE A C 1
ATOM 857 O O . ILE A 1 110 ? 7.929 6.115 -1.104 1.00 37.56 110 ILE A O 1
ATOM 861 N N . VAL A 1 111 ? 6.232 7.001 0.068 1.00 41.97 111 VAL A N 1
ATOM 862 C CA . VAL A 1 111 ? 6.146 5.956 1.111 1.00 41.97 111 VAL A CA 1
ATOM 863 C C . VAL A 1 111 ? 5.293 4.753 0.670 1.00 41.97 111 VAL A C 1
ATOM 865 O O . VAL A 1 111 ? 5.318 3.685 1.288 1.00 41.97 111 VAL A O 1
ATOM 868 N N . SER A 1 112 ? 4.550 4.875 -0.434 1.00 52.12 112 SER A N 1
ATOM 869 C CA . SER A 1 112 ? 3.882 3.732 -1.058 1.00 52.12 112 SER A CA 1
ATOM 870 C C . SER A 1 112 ? 4.894 2.897 -1.840 1.00 52.12 112 SER A C 1
ATOM 872 O O . SER A 1 112 ? 5.349 3.289 -2.908 1.00 52.12 112 SER A O 1
ATOM 874 N N . PHE A 1 113 ? 5.188 1.680 -1.369 1.00 56.66 113 PHE A N 1
ATOM 875 C CA . PHE A 1 113 ? 6.159 0.789 -2.023 1.00 56.66 113 PHE A CA 1
ATOM 876 C C . PHE A 1 113 ? 5.753 0.166 -3.360 1.00 56.66 113 PHE A C 1
ATOM 878 O O . PHE A 1 113 ? 6.377 -0.759 -3.888 1.00 56.66 113 PHE A O 1
ATOM 885 N N . HIS A 1 114 ? 4.676 0.696 -3.903 1.00 57.66 114 HIS A N 1
ATOM 886 C CA . HIS A 1 114 ? 4.109 0.335 -5.172 1.00 57.66 114 HIS A CA 1
ATOM 887 C C . HIS A 1 114 ? 3.547 1.598 -5.821 1.00 57.66 114 HIS A C 1
ATOM 889 O O . HIS A 1 114 ? 3.086 2.513 -5.131 1.00 57.66 114 HIS A O 1
ATOM 895 N N . TRP A 1 115 ? 3.539 1.635 -7.141 1.00 65.31 115 TRP A N 1
ATOM 896 C CA . TRP A 1 115 ? 2.733 2.602 -7.856 1.00 65.31 115 TRP A CA 1
ATOM 897 C C . TRP A 1 115 ? 1.347 1.994 -8.021 1.00 65.31 115 TRP A C 1
ATOM 899 O O . TRP A 1 115 ? 1.188 0.928 -8.624 1.00 65.31 115 TRP A O 1
ATOM 909 N N . GLU A 1 116 ? 0.341 2.650 -7.447 1.00 67.00 116 GLU A N 1
ATOM 910 C CA . GLU A 1 116 ? -1.048 2.234 -7.627 1.00 67.00 116 GLU A CA 1
ATOM 911 C C . GLU A 1 116 ? -1.410 2.300 -9.103 1.00 67.00 116 GLU A C 1
ATOM 913 O O . GLU A 1 116 ? -0.915 3.157 -9.832 1.00 67.00 116 GLU A O 1
ATOM 918 N N . GLN A 1 117 ? -2.288 1.401 -9.552 1.00 65.44 117 GLN A N 1
ATOM 919 C CA . GLN A 1 117 ? -2.715 1.376 -10.950 1.00 65.44 117 GLN A CA 1
ATOM 920 C C . GLN A 1 117 ? -3.201 2.760 -11.410 1.00 65.44 117 GLN A C 1
ATOM 922 O O . GLN A 1 117 ? -2.858 3.177 -12.508 1.00 65.44 117 GLN A O 1
ATOM 927 N N . GLU A 1 118 ? -3.935 3.486 -10.566 1.00 71.38 118 GLU A N 1
ATOM 928 C CA . GLU A 1 118 ? -4.378 4.854 -10.847 1.00 71.38 118 GLU A CA 1
ATOM 929 C C . GLU A 1 118 ? -3.205 5.830 -11.014 1.00 71.38 118 GLU A C 1
ATOM 931 O O . GLU A 1 118 ? -3.158 6.557 -12.000 1.00 71.38 118 GLU A O 1
ATOM 936 N N . ALA A 1 119 ? -2.206 5.788 -10.127 1.00 73.69 119 ALA A N 1
ATOM 937 C CA . ALA A 1 119 ? -1.015 6.630 -10.231 1.00 73.69 119 ALA A CA 1
ATOM 938 C C . ALA A 1 119 ? -0.167 6.300 -11.474 1.00 73.69 119 ALA A C 1
ATOM 940 O O . ALA A 1 119 ? 0.350 7.201 -12.130 1.00 73.69 119 ALA A O 1
ATOM 941 N N . VAL A 1 120 ? -0.063 5.016 -11.843 1.00 76.38 120 VAL A N 1
ATOM 942 C CA . VAL A 1 120 ? 0.588 4.574 -13.089 1.00 76.38 120 VAL A CA 1
ATOM 943 C C . VAL A 1 120 ? -0.163 5.103 -14.310 1.00 76.38 120 VAL A C 1
ATOM 945 O O . VAL A 1 120 ? 0.462 5.569 -15.261 1.00 76.38 120 VAL A O 1
ATOM 948 N N . MET A 1 121 ? -1.495 5.035 -14.300 1.00 77.88 121 MET A N 1
ATOM 949 C CA . MET A 1 121 ? -2.310 5.561 -15.394 1.00 77.88 121 MET A CA 1
ATOM 950 C C . MET A 1 121 ? -2.183 7.082 -15.494 1.00 77.88 121 MET A C 1
ATOM 952 O O . MET A 1 121 ? -1.889 7.575 -16.578 1.00 77.88 121 MET A O 1
ATOM 956 N N . GLY A 1 122 ? -2.278 7.806 -14.376 1.00 81.50 122 GLY A N 1
ATOM 957 C CA . GLY A 1 122 ? -2.065 9.255 -14.335 1.00 81.50 122 GLY A CA 1
ATOM 958 C C . GLY A 1 122 ? -0.677 9.662 -14.842 1.00 81.50 122 GLY A C 1
ATOM 959 O O . GLY A 1 122 ? -0.555 10.621 -15.603 1.00 81.50 122 GLY A O 1
ATOM 960 N N . PHE A 1 123 ? 0.360 8.882 -14.519 1.00 85.38 123 PHE A N 1
ATOM 961 C CA . PHE A 1 123 ? 1.697 9.073 -15.080 1.00 85.38 123 PHE A CA 1
ATOM 962 C C . PHE A 1 123 ? 1.697 8.972 -16.611 1.00 85.38 123 PHE A C 1
ATOM 964 O O . PHE A 1 123 ? 2.136 9.905 -17.284 1.00 85.38 123 PHE A O 1
ATOM 971 N N . PHE A 1 124 ? 1.177 7.881 -17.178 1.00 85.00 124 PHE A N 1
ATOM 972 C CA . PHE A 1 124 ? 1.156 7.701 -18.635 1.00 85.00 124 PHE A CA 1
ATOM 973 C C . PHE A 1 124 ? 0.242 8.705 -19.350 1.00 85.00 124 PHE A C 1
ATOM 975 O O . PHE A 1 124 ? 0.535 9.109 -20.470 1.00 85.00 124 PHE A O 1
ATOM 982 N N . GLU A 1 125 ? -0.840 9.151 -18.716 1.00 87.00 125 GLU A N 1
ATOM 983 C CA . GLU A 1 125 ? -1.695 10.214 -19.252 1.00 87.00 125 GLU A CA 1
ATOM 984 C C . GLU A 1 125 ? -0.965 11.562 -19.288 1.00 87.00 125 GLU A C 1
ATOM 986 O O . GLU A 1 125 ? -1.067 12.303 -20.269 1.00 87.00 125 GLU A O 1
ATOM 991 N N . SER A 1 126 ? -0.178 11.864 -18.252 1.00 87.56 126 SER A N 1
ATOM 992 C CA . SER A 1 126 ? 0.598 13.104 -18.182 1.00 87.56 126 SER A CA 1
ATOM 993 C C . SER A 1 126 ? 1.742 13.170 -19.204 1.00 87.56 126 SER A C 1
ATOM 995 O O . SER A 1 126 ? 2.065 14.273 -19.653 1.00 87.56 126 SER A O 1
ATOM 997 N N . GLU A 1 127 ? 2.292 12.019 -19.632 1.00 86.81 127 GLU A N 1
ATOM 998 C CA . GLU A 1 127 ? 3.412 11.896 -20.589 1.00 86.81 127 GLU A CA 1
ATOM 999 C C . GLU A 1 127 ? 3.218 12.786 -21.821 1.00 86.81 127 GLU A C 1
ATOM 1001 O O . GLU A 1 127 ? 4.135 13.488 -22.245 1.00 86.81 127 GLU A O 1
ATOM 1006 N N . VAL A 1 128 ? 1.997 12.801 -22.366 1.00 85.12 128 VAL A N 1
ATOM 1007 C CA . VAL A 1 128 ? 1.639 13.544 -23.586 1.00 85.12 128 VAL A CA 1
ATOM 1008 C C . VAL A 1 128 ? 1.882 15.050 -23.435 1.00 85.12 128 VAL A C 1
ATOM 1010 O O . VAL A 1 128 ? 2.144 15.746 -24.415 1.00 85.12 128 VAL A O 1
ATOM 1013 N N . THR A 1 129 ? 1.793 15.559 -22.206 1.00 85.75 129 THR A N 1
ATOM 1014 C CA . THR A 1 129 ? 1.924 16.983 -21.870 1.00 85.75 129 THR A CA 1
ATOM 1015 C C . THR A 1 129 ? 3.242 17.330 -21.182 1.00 85.75 129 THR A C 1
ATOM 1017 O O . THR A 1 129 ? 3.587 18.508 -21.080 1.00 85.75 129 THR A O 1
ATOM 1020 N N . THR A 1 130 ? 4.005 16.331 -20.733 1.00 86.38 130 THR A N 1
ATOM 1021 C CA . THR A 1 130 ? 5.309 16.528 -20.099 1.00 86.38 130 THR A CA 1
ATOM 1022 C C . THR A 1 130 ? 6.412 16.595 -21.165 1.00 86.38 130 THR A C 1
ATOM 1024 O O . THR A 1 130 ? 6.552 15.664 -21.962 1.00 86.38 130 THR A O 1
ATOM 1027 N N . PRO A 1 131 ? 7.237 17.663 -21.199 1.00 83.25 131 PRO A N 1
ATOM 1028 C CA . PRO A 1 131 ? 8.355 17.748 -22.132 1.00 83.25 131 PRO A CA 1
ATOM 1029 C C . PRO A 1 131 ? 9.317 16.568 -21.967 1.00 83.25 131 PRO A C 1
ATOM 1031 O O . PRO A 1 131 ? 9.909 16.386 -20.902 1.00 83.25 131 PRO A O 1
ATOM 1034 N N . GLN A 1 132 ? 9.505 15.796 -23.038 1.00 83.94 132 GLN A N 1
ATOM 1035 C CA . GLN A 1 132 ? 10.487 14.716 -23.067 1.00 83.94 132 GLN A CA 1
ATOM 1036 C C . GLN A 1 132 ? 11.884 15.329 -23.204 1.00 83.94 132 GLN A C 1
ATOM 1038 O O . GLN A 1 132 ? 12.186 15.999 -24.194 1.00 83.94 132 GLN A O 1
ATOM 1043 N N . GLN A 1 133 ? 12.733 15.133 -22.199 1.00 68.94 133 GLN A N 1
ATOM 1044 C CA . GLN A 1 133 ? 14.131 15.551 -22.239 1.00 68.94 133 GLN A CA 1
ATOM 1045 C C . GLN A 1 133 ? 15.000 14.345 -22.586 1.00 68.94 133 GLN A C 1
ATOM 1047 O O . GLN A 1 133 ? 14.836 13.267 -22.018 1.00 68.94 133 GLN A O 1
ATOM 1052 N N . ALA A 1 134 ? 15.938 14.523 -23.517 1.00 60.88 134 ALA A N 1
ATOM 1053 C CA . ALA A 1 134 ? 16.993 13.543 -23.719 1.00 60.88 134 ALA A CA 1
ATOM 1054 C C . ALA A 1 134 ? 17.885 13.560 -22.472 1.00 60.88 134 ALA A C 1
ATOM 1056 O O . ALA A 1 134 ? 18.654 14.497 -22.268 1.00 60.88 134 ALA A O 1
ATOM 1057 N N . LEU A 1 135 ? 17.742 12.554 -21.612 1.00 64.38 135 LEU A N 1
ATOM 1058 C CA . LEU A 1 135 ? 18.629 12.374 -20.471 1.00 64.38 135 LEU A CA 1
ATOM 1059 C C . LEU A 1 135 ? 19.933 11.747 -20.981 1.00 64.38 135 LEU A C 1
ATOM 1061 O O . LEU A 1 135 ? 20.074 10.526 -21.057 1.00 64.38 135 LEU A O 1
ATOM 1065 N N . GLU A 1 136 ? 20.870 12.585 -21.424 1.00 53.59 136 GLU A N 1
ATOM 1066 C CA . GLU A 1 136 ? 22.193 12.122 -21.843 1.00 53.59 136 GLU A CA 1
ATOM 1067 C C . GLU A 1 136 ? 22.945 11.526 -20.645 1.00 53.59 136 GLU A C 1
ATOM 1069 O O . GLU A 1 136 ? 23.178 12.191 -19.640 1.00 53.59 136 GLU A O 1
ATOM 1074 N N . GLY A 1 137 ? 23.341 10.256 -20.758 1.00 59.50 137 GLY A N 1
ATOM 1075 C CA . GLY A 1 137 ? 24.157 9.577 -19.748 1.00 59.50 137 GLY A CA 1
ATOM 1076 C C . GLY A 1 137 ? 23.396 9.014 -18.543 1.00 59.50 137 GLY A C 1
ATOM 1077 O O . GLY A 1 137 ? 24.034 8.422 -17.673 1.00 59.50 137 GLY A O 1
ATOM 1078 N N . GLU A 1 138 ? 22.065 9.125 -18.493 1.00 67.19 138 GLU A N 1
ATOM 1079 C CA . GLU A 1 138 ? 21.262 8.550 -17.411 1.00 67.19 138 GLU A CA 1
ATOM 1080 C C . GLU A 1 138 ? 20.419 7.354 -17.877 1.00 67.19 138 GLU A C 1
ATOM 1082 O O . GLU A 1 138 ? 19.661 7.417 -18.847 1.00 67.19 138 GLU A O 1
ATOM 1087 N N . GLY A 1 139 ? 20.540 6.251 -17.137 1.00 70.94 139 GLY A N 1
ATOM 1088 C CA . GLY A 1 139 ? 19.839 4.996 -17.399 1.00 70.94 139 GLY A CA 1
ATOM 1089 C C . GLY A 1 139 ? 20.533 4.089 -18.424 1.00 70.94 139 GLY A C 1
ATOM 1090 O O . GLY A 1 139 ? 21.589 4.424 -18.967 1.00 70.94 139 GLY A O 1
ATOM 1091 N N . PRO A 1 140 ? 20.000 2.878 -18.662 1.00 76.31 140 PRO A N 1
ATOM 1092 C CA . PRO A 1 140 ? 20.632 1.926 -19.567 1.00 76.31 140 PRO A CA 1
ATOM 1093 C C . PRO A 1 140 ? 20.493 2.384 -21.027 1.00 76.31 140 PRO A C 1
ATOM 1095 O O . PRO A 1 140 ? 19.396 2.712 -21.475 1.00 76.31 140 PRO A O 1
ATOM 1098 N N . SER A 1 141 ? 21.594 2.364 -21.783 1.00 72.44 141 SER A N 1
ATOM 1099 C CA . SER A 1 141 ? 21.694 2.967 -23.125 1.00 72.44 141 SER A CA 1
ATOM 1100 C C . SER A 1 141 ? 20.782 2.359 -24.198 1.00 72.44 141 SER A C 1
ATOM 1102 O O . SER A 1 141 ? 20.567 2.975 -25.238 1.00 72.44 141 SER A O 1
ATOM 1104 N N . ASP A 1 142 ? 20.247 1.162 -23.970 1.00 81.94 142 ASP A N 1
ATOM 1105 C CA . ASP A 1 142 ? 19.325 0.460 -24.865 1.00 81.94 142 ASP A CA 1
ATOM 1106 C C . ASP A 1 142 ? 17.850 0.564 -24.435 1.00 81.94 142 ASP A C 1
ATOM 1108 O O . ASP A 1 142 ? 16.985 -0.032 -25.078 1.00 81.94 142 ASP A O 1
ATOM 1112 N N . HIS A 1 143 ? 17.543 1.284 -23.353 1.00 84.88 143 HIS A N 1
ATOM 1113 C CA . HIS A 1 143 ? 16.185 1.409 -22.819 1.00 84.88 143 HIS A CA 1
ATOM 1114 C C . HIS A 1 143 ? 15.507 2.697 -23.283 1.00 84.88 143 HIS A C 1
ATOM 1116 O O . HIS A 1 143 ? 16.151 3.727 -23.459 1.00 84.88 143 HIS A O 1
ATOM 1122 N N . LEU A 1 144 ? 14.186 2.635 -23.468 1.00 85.69 144 LEU A N 1
ATOM 1123 C CA . LEU A 1 144 ? 13.380 3.786 -23.866 1.00 85.69 144 LEU A CA 1
ATOM 1124 C C . LEU A 1 144 ? 13.017 4.604 -22.616 1.00 85.69 144 LEU A C 1
ATOM 1126 O O . LEU A 1 144 ? 12.268 4.078 -21.785 1.00 85.69 144 LEU A O 1
ATOM 1130 N N . PRO A 1 145 ? 13.508 5.846 -22.463 1.00 89.75 145 PRO A N 1
ATOM 1131 C CA . PRO A 1 145 ? 13.047 6.727 -21.402 1.00 89.75 145 PRO A CA 1
ATOM 1132 C C . PRO A 1 145 ? 11.638 7.237 -21.726 1.00 89.75 145 PRO A C 1
ATOM 1134 O O . PRO A 1 145 ? 11.349 7.612 -22.862 1.00 89.75 145 PRO A O 1
ATOM 1137 N N . VAL A 1 146 ? 10.771 7.245 -20.720 1.00 89.12 146 VAL A N 1
ATOM 1138 C CA . VAL A 1 146 ? 9.443 7.862 -20.754 1.00 89.12 146 VAL A CA 1
ATOM 1139 C C . VAL A 1 146 ? 9.324 8.755 -19.533 1.00 89.12 146 VAL A C 1
ATOM 1141 O O . VAL A 1 146 ? 9.463 8.268 -18.409 1.00 89.12 146 VAL A O 1
ATOM 1144 N N . THR A 1 147 ? 9.084 10.045 -19.747 1.00 91.25 147 THR A N 1
ATOM 1145 C CA . THR A 1 147 ? 8.974 11.039 -18.674 1.00 91.25 147 THR A CA 1
ATOM 1146 C C . THR A 1 147 ? 7.527 11.501 -18.508 1.00 91.25 147 THR A C 1
ATOM 1148 O O . THR A 1 147 ? 6.837 11.764 -19.490 1.00 91.25 147 THR A O 1
ATOM 1151 N N . GLY A 1 148 ? 7.079 11.632 -17.262 1.00 90.56 148 GLY A N 1
ATOM 1152 C CA . GLY A 1 148 ? 5.731 12.067 -16.893 1.00 90.56 148 GLY A CA 1
ATOM 1153 C C . GLY A 1 148 ? 5.686 12.598 -15.460 1.00 90.56 148 GLY A C 1
ATOM 1154 O O . GLY A 1 148 ? 6.711 12.666 -14.780 1.00 90.56 148 GLY A O 1
ATOM 1155 N N . MET A 1 149 ? 4.501 12.973 -14.994 1.00 88.06 149 MET A N 1
ATOM 1156 C CA . MET A 1 149 ? 4.239 13.409 -13.624 1.00 88.06 149 MET A CA 1
ATOM 1157 C C . MET A 1 149 ? 3.775 12.238 -12.754 1.00 88.06 149 MET A C 1
ATOM 1159 O O . MET A 1 149 ? 2.904 11.464 -13.139 1.00 88.06 149 MET A O 1
ATOM 1163 N N . PHE A 1 150 ? 4.338 12.127 -11.557 1.00 82.75 150 PHE A N 1
ATOM 1164 C CA . PHE A 1 150 ? 3.933 11.194 -10.513 1.00 82.75 150 PHE A CA 1
ATOM 1165 C C . PHE A 1 150 ? 3.649 11.983 -9.232 1.00 82.75 150 PHE A C 1
ATOM 1167 O O . PHE A 1 150 ? 4.566 12.435 -8.543 1.00 82.75 150 PHE A O 1
ATOM 1174 N N . GLY A 1 151 ? 2.363 12.200 -8.943 1.00 80.69 151 GLY A N 1
ATOM 1175 C CA . GLY A 1 151 ? 1.959 13.188 -7.944 1.00 80.69 151 GLY A CA 1
ATOM 1176 C C . GLY A 1 151 ? 2.456 14.580 -8.342 1.00 80.69 151 GLY A C 1
ATOM 1177 O O . GLY A 1 151 ? 2.213 15.033 -9.459 1.00 80.69 151 GLY A O 1
ATOM 1178 N N . GLU A 1 152 ? 3.184 15.238 -7.442 1.00 83.19 152 GLU A N 1
ATOM 1179 C CA . GLU A 1 152 ? 3.789 16.554 -7.688 1.00 83.19 152 GLU A CA 1
ATOM 1180 C C . GLU A 1 152 ? 5.197 16.472 -8.307 1.00 83.19 152 GLU A C 1
ATOM 1182 O O . GLU A 1 152 ? 5.765 17.490 -8.699 1.00 83.19 152 GLU A O 1
ATOM 1187 N N . HIS A 1 153 ? 5.759 15.267 -8.433 1.00 86.12 153 HIS A N 1
ATOM 1188 C CA . HIS A 1 153 ? 7.127 15.057 -8.896 1.00 86.12 153 HIS A CA 1
ATOM 1189 C C . HIS A 1 153 ? 7.174 14.681 -10.371 1.00 86.12 153 HIS A C 1
ATOM 1191 O O . HIS A 1 153 ? 6.301 13.984 -10.890 1.00 86.12 153 HIS A O 1
ATOM 1197 N N . ARG A 1 154 ? 8.246 15.080 -11.054 1.00 89.44 154 ARG A N 1
ATOM 1198 C CA . ARG A 1 154 ? 8.560 14.538 -12.376 1.00 89.44 154 ARG A CA 1
ATOM 1199 C C . ARG A 1 154 ? 9.244 13.186 -12.204 1.00 89.44 154 ARG A C 1
ATOM 1201 O O . ARG A 1 154 ? 10.160 13.048 -11.397 1.00 89.44 154 ARG A O 1
ATOM 1208 N N . ALA A 1 155 ? 8.817 12.193 -12.969 1.00 89.94 155 ALA A N 1
ATOM 1209 C CA . ALA A 1 155 ? 9.419 10.871 -12.974 1.00 89.94 155 ALA A CA 1
ATOM 1210 C C . ALA A 1 155 ? 9.839 10.463 -14.386 1.00 89.94 155 ALA A C 1
ATOM 1212 O O . ALA A 1 155 ? 9.179 10.798 -15.368 1.00 89.94 155 ALA A O 1
ATOM 1213 N N . THR A 1 156 ? 10.933 9.712 -14.484 1.00 91.75 156 THR A N 1
ATOM 1214 C CA . THR A 1 156 ? 11.362 9.071 -15.730 1.00 91.75 156 THR A CA 1
ATOM 1215 C C . THR A 1 156 ? 11.476 7.571 -15.529 1.00 91.75 156 THR A C 1
ATOM 1217 O O . THR A 1 156 ? 12.103 7.114 -14.574 1.00 91.75 156 THR A O 1
ATOM 1220 N N . LEU A 1 157 ? 10.869 6.804 -16.432 1.00 92.12 157 LEU A N 1
ATOM 1221 C CA . LEU A 1 157 ? 10.885 5.347 -16.457 1.00 92.12 157 LEU A CA 1
ATOM 1222 C C . LEU A 1 157 ? 11.677 4.864 -17.675 1.00 92.12 157 LEU A C 1
ATOM 1224 O O . LEU A 1 157 ? 11.400 5.280 -18.795 1.00 92.12 157 LEU A O 1
ATOM 1228 N N . TRP A 1 158 ? 12.620 3.943 -17.481 1.00 92.94 158 TRP A N 1
ATOM 1229 C CA . TRP A 1 158 ? 13.385 3.329 -18.571 1.00 92.94 158 TRP A CA 1
ATOM 1230 C C . TRP A 1 158 ? 12.831 1.940 -18.887 1.00 92.94 158 TRP A C 1
ATOM 1232 O O . TRP A 1 158 ? 13.084 0.958 -18.174 1.00 92.94 158 TRP A O 1
ATOM 1242 N N . LEU A 1 159 ? 12.064 1.853 -19.974 1.00 91.12 159 LEU A N 1
ATOM 1243 C CA . LEU A 1 159 ? 11.426 0.622 -20.422 1.00 91.12 159 LEU A CA 1
ATOM 1244 C C . LEU A 1 159 ? 12.389 -0.224 -21.249 1.00 91.12 159 LEU A C 1
ATOM 1246 O O . LEU A 1 159 ? 13.046 0.251 -22.175 1.00 91.12 159 LEU A O 1
ATOM 1250 N N . SER A 1 160 ? 12.410 -1.521 -20.960 1.00 90.94 160 SER A N 1
ATOM 1251 C CA . SER A 1 160 ? 13.159 -2.482 -21.751 1.00 90.94 160 SER A CA 1
ATOM 1252 C C . SER A 1 160 ? 12.606 -2.548 -23.177 1.00 90.94 160 SER A C 1
ATOM 1254 O O . SER A 1 160 ? 11.386 -2.670 -23.372 1.00 90.94 160 SER A O 1
ATOM 1256 N N . PRO A 1 161 ? 13.483 -2.538 -24.198 1.00 87.25 161 PRO A N 1
ATOM 1257 C CA . PRO A 1 161 ? 13.051 -2.689 -25.583 1.00 87.25 161 PRO A CA 1
ATOM 1258 C C . PRO A 1 161 ? 12.504 -4.101 -25.845 1.00 87.25 161 PRO A C 1
ATOM 1260 O O . PRO A 1 161 ? 11.726 -4.300 -26.780 1.00 87.25 161 PRO A O 1
ATOM 1263 N N . ARG A 1 162 ? 12.864 -5.080 -25.002 1.00 89.31 162 ARG A N 1
ATOM 1264 C CA . ARG A 1 162 ? 12.453 -6.483 -25.114 1.00 89.31 162 ARG A CA 1
ATOM 1265 C C . ARG A 1 162 ? 11.133 -6.737 -24.388 1.00 89.31 162 ARG A C 1
ATOM 1267 O O . ARG A 1 162 ? 10.908 -6.245 -23.284 1.00 89.31 162 ARG A O 1
ATOM 1274 N N . SER A 1 163 ? 10.294 -7.579 -24.985 1.00 89.81 163 SER A N 1
ATOM 1275 C CA . SER A 1 163 ? 9.093 -8.099 -24.329 1.00 89.81 163 SER A CA 1
ATOM 1276 C C . SER A 1 163 ? 9.456 -9.028 -23.166 1.00 89.81 163 SER A C 1
ATOM 1278 O O . SER A 1 163 ? 10.345 -9.871 -23.296 1.00 89.81 163 SER A O 1
ATOM 1280 N N . SER A 1 164 ? 8.718 -8.933 -22.066 1.00 91.56 164 SER A N 1
ATOM 1281 C CA . SER A 1 164 ? 8.782 -9.857 -20.938 1.00 91.56 164 SER A CA 1
ATOM 1282 C C . SER A 1 164 ? 8.035 -11.162 -21.231 1.00 91.56 164 SER A C 1
ATOM 1284 O O . SER A 1 164 ? 6.927 -11.165 -21.777 1.00 91.56 164 SER A O 1
ATOM 1286 N N . GLY A 1 165 ? 8.631 -12.282 -20.815 1.00 91.50 165 GLY A N 1
ATOM 1287 C CA . GLY A 1 165 ? 8.013 -13.610 -20.861 1.00 91.50 165 GLY A CA 1
ATOM 1288 C C . GLY A 1 165 ? 7.081 -13.918 -19.684 1.00 91.50 165 GLY A C 1
ATOM 1289 O O . GLY A 1 165 ? 6.463 -14.978 -19.672 1.00 91.50 165 GLY A O 1
ATOM 1290 N N . ILE A 1 166 ? 6.975 -13.024 -18.695 1.00 91.88 166 ILE A N 1
ATOM 1291 C CA . ILE A 1 166 ? 6.122 -13.225 -17.517 1.00 91.88 166 ILE A CA 1
ATOM 1292 C C . ILE A 1 166 ? 4.654 -13.149 -17.947 1.00 91.88 166 ILE A C 1
ATOM 1294 O O . ILE A 1 166 ? 4.223 -12.128 -18.481 1.00 91.88 166 ILE A O 1
ATOM 1298 N N . ALA A 1 167 ? 3.901 -14.227 -17.720 1.00 90.62 167 ALA A N 1
ATOM 1299 C CA . ALA A 1 167 ? 2.464 -14.293 -17.963 1.00 90.62 167 ALA A CA 1
ATOM 1300 C C . ALA A 1 167 ? 1.703 -13.699 -16.773 1.00 90.62 167 ALA A C 1
ATOM 1302 O O . ALA A 1 167 ? 1.783 -14.213 -15.659 1.00 90.62 167 ALA A O 1
ATOM 1303 N N . THR A 1 168 ? 0.984 -12.609 -17.007 1.00 89.56 168 THR A N 1
ATOM 1304 C CA . THR A 1 168 ? 0.144 -11.958 -16.002 1.00 89.56 168 THR A CA 1
ATOM 1305 C C . THR A 1 168 ? -0.863 -11.054 -16.693 1.00 89.56 168 THR A C 1
ATOM 1307 O O . THR A 1 168 ? -0.521 -10.433 -17.693 1.00 89.56 168 THR A O 1
ATOM 1310 N N . GLN A 1 169 ? -2.068 -10.922 -16.143 1.00 86.88 169 GLN A N 1
ATOM 1311 C CA . GLN A 1 169 ? -3.040 -9.891 -16.526 1.00 86.88 169 GLN A CA 1
ATOM 1312 C C . GLN A 1 169 ? -2.876 -8.597 -15.720 1.00 86.88 169 GLN A C 1
ATOM 1314 O O . GLN A 1 169 ? -3.438 -7.561 -16.067 1.00 86.88 169 GLN A O 1
ATOM 1319 N N . ARG A 1 170 ? -2.097 -8.639 -14.636 1.00 86.56 170 ARG A N 1
ATOM 1320 C CA . ARG A 1 170 ? -1.954 -7.547 -13.680 1.00 86.56 170 ARG A CA 1
ATOM 1321 C C . ARG A 1 170 ? -0.563 -6.930 -13.831 1.00 86.56 170 ARG A C 1
ATOM 1323 O O . ARG A 1 170 ? 0.420 -7.606 -13.530 1.00 86.56 170 ARG A O 1
ATOM 1330 N N . PRO A 1 171 ? -0.436 -5.682 -14.321 1.00 87.56 171 PRO A N 1
ATOM 1331 C CA . PRO A 1 171 ? 0.841 -4.991 -14.219 1.00 87.56 171 PRO A CA 1
ATOM 1332 C C . PRO A 1 171 ? 1.211 -4.859 -12.740 1.00 87.56 171 PRO A C 1
ATOM 1334 O O . PRO A 1 171 ? 0.341 -4.727 -11.879 1.00 87.56 171 PRO A O 1
ATOM 1337 N N . PHE A 1 172 ? 2.503 -4.895 -12.453 1.00 87.06 172 PHE A N 1
ATOM 1338 C CA . PHE A 1 172 ? 3.019 -4.696 -11.109 1.00 87.06 172 PHE A CA 1
ATOM 1339 C C . PHE A 1 172 ? 4.228 -3.782 -11.210 1.00 87.06 172 PHE A C 1
ATOM 1341 O O . PHE A 1 172 ? 5.280 -4.150 -11.732 1.00 87.06 172 PHE A O 1
ATOM 1348 N N . LEU A 1 173 ? 4.053 -2.560 -10.735 1.00 85.00 173 LEU A N 1
ATOM 1349 C CA . LEU A 1 173 ? 5.110 -1.575 -10.657 1.00 85.00 173 LEU A CA 1
ATOM 1350 C C . LEU A 1 173 ? 5.318 -1.303 -9.171 1.00 85.00 173 LEU A C 1
ATOM 1352 O O . LEU A 1 173 ? 4.433 -0.761 -8.514 1.00 85.00 173 LEU A O 1
ATOM 1356 N N . GLY A 1 174 ? 6.443 -1.771 -8.631 1.00 80.44 174 GLY A N 1
ATOM 1357 C CA . GLY A 1 174 ? 6.826 -1.509 -7.247 1.00 80.44 174 GLY A CA 1
ATOM 1358 C C . GLY A 1 174 ? 7.229 -0.042 -7.112 1.00 80.44 174 GLY A C 1
ATOM 1359 O O . GLY A 1 174 ? 6.441 0.872 -7.327 1.00 80.44 174 GLY A O 1
ATOM 1360 N N . PHE A 1 175 ? 8.506 0.203 -6.869 1.00 78.81 175 PHE A N 1
ATOM 1361 C CA . PHE A 1 175 ? 9.083 1.546 -6.768 1.00 78.81 175 PHE A CA 1
ATOM 1362 C C . PHE A 1 175 ? 9.327 2.228 -8.120 1.00 78.81 175 PHE A C 1
ATOM 1364 O O . PHE A 1 175 ? 10.444 2.611 -8.457 1.00 78.81 175 PHE A O 1
ATOM 1371 N N . GLY A 1 176 ? 8.314 2.276 -8.982 1.00 83.94 176 GLY A N 1
ATOM 1372 C CA . GLY A 1 176 ? 8.482 2.724 -10.367 1.00 83.94 176 GLY A CA 1
ATOM 1373 C C . GLY A 1 176 ? 9.261 1.733 -11.242 1.00 83.94 176 GLY A C 1
ATOM 1374 O O . GLY A 1 176 ? 9.500 2.005 -12.410 1.00 83.94 176 GLY A O 1
ATOM 1375 N N . VAL A 1 177 ? 9.629 0.560 -10.720 1.00 91.38 177 VAL A N 1
ATOM 1376 C CA . VAL A 1 177 ? 10.256 -0.528 -11.481 1.00 91.38 177 VAL A CA 1
ATOM 1377 C C . VAL A 1 177 ? 9.447 -1.815 -11.359 1.00 91.38 177 VAL A C 1
ATOM 1379 O O . VAL A 1 177 ? 8.782 -2.051 -10.349 1.00 91.38 177 VAL A O 1
ATOM 1382 N N . GLY A 1 178 ? 9.479 -2.652 -12.396 1.00 93.62 178 GLY A N 1
ATOM 1383 C CA . GLY A 1 178 ? 8.654 -3.860 -12.460 1.00 93.62 178 GLY A CA 1
ATOM 1384 C C . GLY A 1 178 ? 8.144 -4.147 -13.866 1.00 93.62 178 GLY A C 1
ATOM 1385 O O . GLY A 1 178 ? 8.880 -3.987 -14.838 1.00 93.62 178 GLY A O 1
ATOM 1386 N N . LEU A 1 179 ? 6.895 -4.594 -13.979 1.00 92.81 179 LEU A N 1
ATOM 1387 C CA . LEU A 1 179 ? 6.256 -4.987 -15.230 1.00 92.81 179 LEU A CA 1
ATOM 1388 C C . LEU A 1 179 ? 5.074 -4.076 -15.566 1.00 92.81 179 LEU A C 1
ATOM 1390 O O . LEU A 1 179 ? 4.156 -3.902 -14.766 1.00 92.81 179 LEU A O 1
ATOM 1394 N N . VAL A 1 180 ? 5.061 -3.581 -16.802 1.00 91.56 180 VAL A N 1
ATOM 1395 C CA . VAL A 1 180 ? 3.965 -2.791 -17.376 1.00 91.56 180 VAL A CA 1
ATOM 1396 C C . VAL A 1 180 ? 3.375 -3.465 -18.612 1.00 91.56 180 VAL A C 1
ATOM 1398 O O . VAL A 1 180 ? 4.002 -4.314 -19.255 1.00 91.56 180 VAL A O 1
ATOM 1401 N N . LYS A 1 181 ? 2.150 -3.063 -18.946 1.00 89.56 181 LYS A N 1
ATOM 1402 C CA . LYS A 1 181 ? 1.401 -3.488 -20.129 1.00 89.56 181 LYS A CA 1
ATOM 1403 C C . LYS A 1 181 ? 1.566 -2.444 -21.232 1.00 89.56 181 LYS A C 1
ATOM 1405 O O . LYS A 1 181 ? 1.049 -1.342 -21.102 1.00 89.56 181 LYS A O 1
ATOM 1410 N N . ASP A 1 182 ? 2.260 -2.780 -22.317 1.00 88.69 182 ASP A N 1
ATOM 1411 C CA . ASP A 1 182 ? 2.321 -1.925 -23.507 1.00 88.69 182 ASP A CA 1
ATOM 1412 C C . ASP A 1 182 ? 1.204 -2.311 -24.483 1.00 88.69 182 ASP A C 1
ATOM 1414 O O . ASP A 1 182 ? 1.362 -3.207 -25.316 1.00 88.69 182 ASP A O 1
ATOM 1418 N N . TYR A 1 183 ? 0.069 -1.621 -24.370 1.00 87.50 183 TYR A N 1
ATOM 1419 C CA . TYR A 1 183 ? -1.126 -1.850 -25.188 1.00 87.50 183 TYR A CA 1
ATOM 1420 C C . TYR A 1 183 ? -0.938 -1.498 -26.670 1.00 87.50 183 TYR A C 1
ATOM 1422 O O . TYR A 1 183 ? -1.682 -1.986 -27.513 1.00 87.50 183 TYR A O 1
ATOM 1430 N N . ARG A 1 184 ? 0.067 -0.687 -27.029 1.00 84.62 184 ARG A N 1
ATOM 1431 C CA . ARG A 1 184 ? 0.332 -0.354 -28.441 1.00 84.62 184 ARG A CA 1
ATOM 1432 C C . ARG A 1 184 ? 0.879 -1.554 -29.202 1.00 84.62 184 ARG A C 1
ATOM 1434 O O . ARG A 1 184 ? 0.623 -1.710 -30.391 1.00 84.62 184 ARG A O 1
ATOM 1441 N N . THR A 1 185 ? 1.659 -2.384 -28.511 1.00 87.19 185 THR A N 1
ATOM 1442 C CA . THR A 1 185 ? 2.313 -3.562 -29.091 1.00 87.19 185 THR A CA 1
ATOM 1443 C C . THR A 1 185 ? 1.767 -4.882 -28.550 1.00 87.19 185 THR A C 1
ATOM 1445 O O . THR A 1 185 ? 2.200 -5.939 -29.006 1.00 87.19 185 THR A O 1
ATOM 1448 N N . ASN A 1 186 ? 0.812 -4.838 -27.612 1.00 90.12 186 ASN A N 1
ATOM 1449 C CA . ASN A 1 186 ? 0.280 -5.988 -26.877 1.00 90.12 186 ASN A CA 1
ATOM 1450 C C . ASN A 1 186 ? 1.401 -6.861 -26.293 1.00 90.12 186 ASN A C 1
ATOM 1452 O O . ASN A 1 186 ? 1.452 -8.078 -26.492 1.00 90.12 186 ASN A O 1
ATOM 1456 N N . THR A 1 187 ? 2.349 -6.218 -25.604 1.00 91.38 187 THR A N 1
ATOM 1457 C CA . THR A 1 187 ? 3.462 -6.901 -24.936 1.00 91.38 187 THR A CA 1
ATOM 1458 C C . THR A 1 187 ? 3.612 -6.455 -23.490 1.00 91.38 187 THR A C 1
ATOM 1460 O O . THR A 1 187 ? 3.359 -5.306 -23.134 1.00 91.38 187 THR A O 1
ATOM 1463 N N . ASN A 1 188 ? 4.034 -7.379 -22.628 1.00 92.25 188 ASN A N 1
ATOM 1464 C CA . ASN A 1 188 ? 4.496 -7.016 -21.293 1.00 92.25 188 ASN A CA 1
ATOM 1465 C C . ASN A 1 188 ? 5.909 -6.440 -21.435 1.00 92.25 188 ASN A C 1
ATOM 1467 O O . ASN A 1 188 ? 6.735 -7.030 -22.132 1.00 92.25 188 ASN A O 1
ATOM 1471 N N . ARG A 1 189 ? 6.220 -5.329 -20.769 1.00 92.62 189 ARG A N 1
ATOM 1472 C CA . ARG A 1 189 ? 7.567 -4.734 -20.747 1.00 92.62 189 ARG A CA 1
ATOM 1473 C C . ARG A 1 189 ? 8.065 -4.599 -19.322 1.00 92.62 189 ARG A C 1
ATOM 1475 O O . ARG A 1 189 ? 7.274 -4.462 -18.396 1.00 92.62 189 ARG A O 1
ATOM 1482 N N . ILE A 1 190 ? 9.383 -4.643 -19.162 1.00 93.88 190 ILE A N 1
ATOM 1483 C CA . ILE A 1 190 ? 10.023 -4.409 -17.871 1.00 93.88 190 ILE A CA 1
ATOM 1484 C C . ILE A 1 190 ? 10.461 -2.953 -17.789 1.00 93.88 190 ILE A C 1
ATOM 1486 O O . ILE A 1 190 ? 11.181 -2.492 -18.670 1.00 93.88 190 ILE A O 1
ATOM 1490 N N . VAL A 1 191 ? 10.078 -2.257 -16.724 1.00 93.75 191 VAL A N 1
ATOM 1491 C CA . VAL A 1 191 ? 10.700 -0.990 -16.335 1.00 93.75 191 VAL A CA 1
ATOM 1492 C C . VAL A 1 191 ? 11.933 -1.336 -15.512 1.00 93.75 191 VAL A C 1
ATOM 1494 O O . VAL A 1 191 ? 11.818 -1.885 -14.413 1.00 93.75 191 VAL A O 1
ATOM 1497 N N . ARG A 1 192 ? 13.119 -1.105 -16.083 1.00 92.56 192 ARG A N 1
ATOM 1498 C CA . ARG A 1 192 ? 14.394 -1.494 -15.461 1.00 92.56 192 ARG A CA 1
ATOM 1499 C C . ARG A 1 192 ? 14.932 -0.457 -14.505 1.00 92.56 192 ARG A C 1
ATOM 1501 O O . ARG A 1 192 ? 15.655 -0.820 -13.583 1.00 92.56 192 ARG A O 1
ATOM 1508 N N . GLN A 1 193 ? 14.597 0.799 -14.733 1.00 93.31 193 GLN A N 1
ATOM 1509 C CA . GLN A 1 193 ? 15.036 1.893 -13.896 1.00 93.31 193 GLN A CA 1
ATOM 1510 C C . GLN A 1 193 ? 13.936 2.943 -13.822 1.00 93.31 193 GLN A C 1
ATOM 1512 O O . GLN A 1 193 ? 13.200 3.132 -14.793 1.00 93.31 193 GLN A O 1
ATOM 1517 N N . SER A 1 194 ? 13.841 3.608 -12.680 1.00 91.94 194 SER A N 1
ATOM 1518 C CA . SER A 1 194 ? 13.039 4.804 -12.478 1.00 91.94 194 SER A CA 1
ATOM 1519 C C . SER A 1 194 ? 13.874 5.874 -11.780 1.00 91.94 194 SER A C 1
ATOM 1521 O O . SER A 1 194 ? 14.790 5.567 -11.014 1.00 91.94 194 SER A O 1
ATOM 1523 N N . ARG A 1 195 ? 13.557 7.132 -12.075 1.00 91.06 195 ARG A N 1
ATOM 1524 C CA . ARG A 1 195 ? 14.024 8.327 -11.371 1.00 91.06 195 ARG A CA 1
ATOM 1525 C C . ARG A 1 195 ? 12.788 9.115 -10.979 1.00 91.06 195 ARG A C 1
ATOM 1527 O O . ARG A 1 195 ? 11.928 9.312 -11.835 1.00 91.06 195 ARG A O 1
ATOM 1534 N N . ILE A 1 196 ? 12.705 9.560 -9.735 1.00 89.12 196 ILE A N 1
ATOM 1535 C CA . ILE A 1 196 ? 11.665 10.469 -9.256 1.00 89.12 196 ILE A CA 1
ATOM 1536 C C . ILE A 1 196 ? 12.372 11.704 -8.707 1.00 89.12 196 ILE A C 1
ATOM 1538 O O . ILE A 1 196 ? 13.165 11.606 -7.770 1.00 89.12 196 ILE A O 1
ATOM 1542 N N . GLU A 1 197 ? 12.136 12.844 -9.345 1.00 88.44 197 GLU A N 1
ATOM 1543 C CA . GLU A 1 197 ? 12.896 14.066 -9.107 1.00 88.44 197 GLU A CA 1
ATOM 1544 C C . GLU A 1 197 ? 12.426 14.804 -7.856 1.00 88.44 197 GLU A C 1
ATOM 1546 O O . GLU A 1 197 ? 11.229 15.044 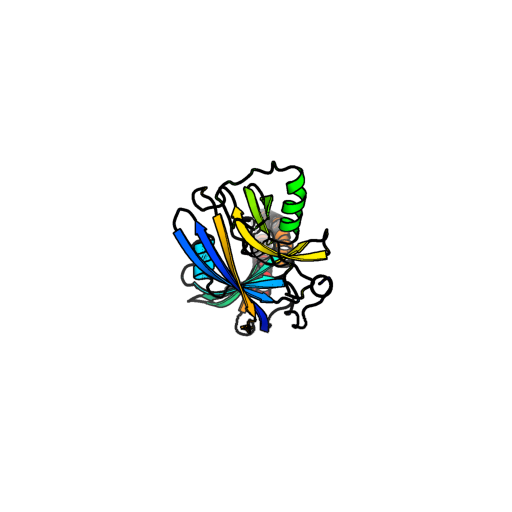-7.671 1.00 88.44 197 GLU A O 1
ATOM 1551 N N . GLY A 1 198 ? 13.379 15.176 -7.001 1.00 86.06 198 GLY A N 1
ATOM 1552 C CA . GLY A 1 198 ? 13.118 15.909 -5.761 1.00 86.06 198 GLY A CA 1
ATOM 1553 C C . GLY A 1 198 ? 12.266 15.159 -4.733 1.00 86.06 198 GLY A C 1
ATOM 1554 O O . GLY A 1 198 ? 11.702 15.778 -3.836 1.00 86.06 198 GLY A O 1
ATOM 1555 N N . ALA A 1 199 ? 12.126 13.845 -4.898 1.00 82.62 199 ALA A N 1
ATOM 1556 C CA . ALA A 1 199 ? 11.284 12.980 -4.079 1.00 82.62 199 ALA A CA 1
ATOM 1557 C C . ALA A 1 199 ? 12.040 12.326 -2.908 1.00 82.62 199 ALA A C 1
ATOM 1559 O O . ALA A 1 199 ? 11.478 11.554 -2.140 1.00 82.62 199 ALA A O 1
ATOM 1560 N N . GLY A 1 200 ? 13.335 12.585 -2.783 1.00 77.69 200 GLY A N 1
ATOM 1561 C CA . GLY A 1 200 ? 14.145 12.141 -1.666 1.00 77.69 200 GLY A CA 1
ATOM 1562 C C . GLY A 1 200 ? 13.957 13.019 -0.426 1.00 77.69 200 GLY A C 1
ATOM 1563 O O . GLY A 1 200 ? 13.442 14.134 -0.471 1.00 77.69 200 GLY A O 1
ATOM 1564 N N . ARG A 1 201 ? 14.411 12.486 0.707 1.00 72.38 201 ARG A N 1
ATOM 1565 C CA . ARG A 1 201 ? 14.357 13.045 2.067 1.00 72.38 201 ARG A CA 1
ATOM 1566 C C . ARG A 1 201 ? 14.776 14.514 2.163 1.00 72.38 201 ARG A C 1
ATOM 1568 O O . ARG A 1 201 ? 14.179 15.237 2.953 1.00 72.38 201 ARG A O 1
ATOM 1575 N N . ASP A 1 202 ? 15.770 14.936 1.385 1.00 77.88 202 ASP A N 1
ATOM 1576 C CA . ASP A 1 202 ? 16.298 16.305 1.413 1.00 77.88 202 ASP A CA 1
ATOM 1577 C C . ASP A 1 202 ? 15.994 17.068 0.107 1.00 77.88 202 ASP A C 1
ATOM 1579 O O . ASP A 1 202 ? 16.681 18.029 -0.241 1.00 77.88 202 ASP A O 1
ATOM 1583 N N . GLY A 1 203 ? 14.967 16.632 -0.636 1.00 80.00 203 GLY A N 1
ATOM 1584 C CA . GLY A 1 203 ? 14.643 17.151 -1.968 1.00 80.00 203 GLY A CA 1
ATOM 1585 C C . GLY A 1 203 ? 15.614 16.677 -3.051 1.00 80.00 203 GLY A C 1
ATOM 1586 O O . GLY A 1 203 ? 15.725 17.305 -4.103 1.00 80.00 203 GLY A O 1
ATOM 1587 N N . ASP A 1 204 ? 16.346 15.597 -2.784 1.00 84.62 204 ASP A N 1
ATOM 1588 C CA . ASP A 1 204 ? 17.193 14.914 -3.749 1.00 84.62 204 ASP A CA 1
ATOM 1589 C C . ASP A 1 204 ? 16.384 13.927 -4.607 1.00 84.62 204 ASP A C 1
ATOM 1591 O O . ASP A 1 204 ? 15.181 13.755 -4.424 1.00 84.62 204 ASP A O 1
ATOM 1595 N N . ASP A 1 205 ? 17.020 13.287 -5.582 1.00 87.44 205 ASP A N 1
ATOM 1596 C CA . ASP A 1 205 ? 16.323 12.365 -6.476 1.00 87.44 205 ASP A CA 1
ATOM 1597 C C . ASP A 1 205 ? 16.337 10.936 -5.947 1.00 87.44 205 ASP A C 1
ATOM 1599 O O . ASP A 1 205 ? 17.362 10.437 -5.476 1.00 87.44 205 ASP A O 1
ATOM 1603 N N . LEU A 1 206 ? 15.217 10.240 -6.131 1.00 86.88 206 LEU A N 1
ATOM 1604 C CA . LEU A 1 206 ? 15.128 8.808 -5.887 1.00 86.88 206 LEU A CA 1
ATOM 1605 C C . LEU A 1 206 ? 15.366 8.044 -7.178 1.00 86.88 206 LEU A C 1
ATOM 1607 O O . LEU A 1 206 ? 14.637 8.219 -8.155 1.00 86.88 206 LEU A O 1
ATOM 1611 N N . PHE A 1 207 ? 16.342 7.144 -7.163 1.00 88.94 207 PHE A N 1
ATOM 1612 C CA . PHE A 1 207 ? 16.589 6.222 -8.263 1.00 88.94 207 PHE A CA 1
ATOM 1613 C C . PHE A 1 207 ? 16.315 4.796 -7.823 1.00 88.94 207 PHE A C 1
ATOM 1615 O O . PHE A 1 207 ? 16.896 4.326 -6.848 1.00 88.94 207 PHE A O 1
ATOM 1622 N N . PHE A 1 208 ? 15.504 4.074 -8.588 1.00 90.12 208 PHE A N 1
ATOM 1623 C CA . PHE A 1 208 ? 15.313 2.643 -8.390 1.00 90.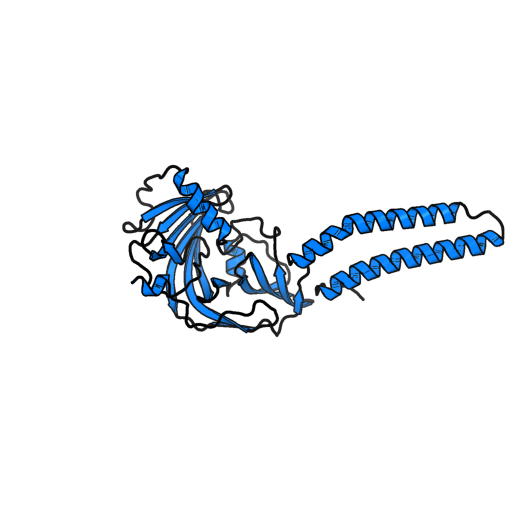12 208 PHE A CA 1
ATOM 1624 C C . PHE A 1 208 ? 15.770 1.883 -9.620 1.00 90.12 208 PHE A C 1
ATOM 1626 O O . PHE A 1 208 ? 15.457 2.250 -10.749 1.00 90.12 208 PHE A O 1
ATOM 1633 N N . ARG A 1 209 ? 16.486 0.783 -9.407 1.00 92.38 209 ARG A N 1
ATOM 1634 C CA . ARG A 1 209 ? 16.982 -0.093 -10.465 1.00 92.38 209 ARG A CA 1
ATOM 1635 C C . ARG A 1 209 ? 16.563 -1.526 -10.191 1.00 92.38 209 ARG A C 1
ATOM 1637 O O . ARG A 1 209 ? 16.925 -2.114 -9.178 1.00 92.38 209 ARG A O 1
ATOM 1644 N N . LEU A 1 210 ? 15.829 -2.115 -11.126 1.00 93.69 210 LEU A N 1
ATOM 1645 C CA . LEU A 1 210 ? 15.448 -3.519 -11.093 1.00 93.69 210 LEU A CA 1
ATOM 1646 C C . LEU A 1 210 ? 16.590 -4.384 -11.619 1.00 93.69 210 LEU A C 1
ATOM 1648 O O . LEU A 1 210 ? 16.774 -4.556 -12.831 1.00 93.69 210 LEU A O 1
ATOM 1652 N N . VAL A 1 211 ? 17.333 -4.951 -10.675 1.00 93.00 211 VAL A N 1
ATOM 1653 C CA . VAL A 1 211 ? 18.464 -5.841 -10.926 1.00 93.00 211 VAL A CA 1
ATOM 1654 C C . VAL A 1 211 ? 17.987 -7.106 -11.636 1.00 93.00 211 VAL A C 1
ATOM 1656 O O . VAL A 1 211 ? 18.514 -7.449 -12.693 1.00 93.00 211 VAL A O 1
ATOM 1659 N N . ASP A 1 212 ? 16.959 -7.774 -11.106 1.00 93.31 212 ASP A N 1
ATOM 1660 C CA . ASP A 1 212 ? 16.414 -8.999 -11.700 1.00 93.31 212 ASP A CA 1
ATOM 1661 C C . ASP A 1 212 ? 14.964 -9.282 -11.273 1.00 93.31 212 ASP A C 1
ATOM 1663 O O . ASP A 1 212 ? 14.510 -8.794 -10.236 1.00 93.31 212 ASP A O 1
ATOM 1667 N N . VAL A 1 213 ? 14.264 -10.097 -12.069 1.00 94.44 213 VAL A N 1
ATOM 1668 C CA . VAL A 1 213 ? 12.971 -10.707 -11.735 1.00 94.44 213 VAL A CA 1
ATOM 1669 C C . VAL A 1 213 ? 13.088 -12.209 -11.932 1.00 94.44 213 VAL A C 1
ATOM 1671 O O . VAL A 1 213 ? 13.265 -12.679 -13.058 1.00 94.44 213 VAL A O 1
ATOM 1674 N N . ARG A 1 214 ? 12.949 -12.970 -10.848 1.00 95.12 214 ARG A N 1
ATOM 1675 C CA . ARG A 1 214 ? 13.125 -14.425 -10.867 1.00 95.12 214 ARG A CA 1
ATOM 1676 C C . ARG A 1 214 ? 11.946 -15.159 -10.233 1.00 95.12 214 ARG A C 1
ATOM 1678 O O . ARG A 1 214 ? 11.257 -14.576 -9.397 1.00 95.12 214 ARG A O 1
ATOM 1685 N N . PRO A 1 215 ? 11.729 -16.439 -10.585 1.00 95.25 215 PRO A N 1
ATOM 1686 C CA . PRO A 1 215 ? 10.787 -17.285 -9.870 1.00 95.25 215 PRO A 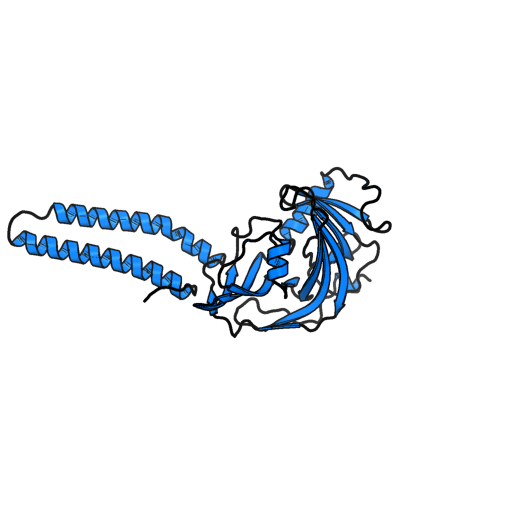CA 1
ATOM 1687 C C . PRO A 1 215 ? 11.137 -17.371 -8.382 1.00 95.25 215 PRO A C 1
ATOM 1689 O O . PRO A 1 215 ? 12.305 -17.504 -8.012 1.00 95.25 215 PRO A O 1
ATOM 1692 N N . ALA A 1 216 ? 10.113 -17.343 -7.543 1.00 94.25 216 ALA A N 1
ATOM 1693 C CA . ALA A 1 216 ? 10.201 -17.486 -6.103 1.00 94.25 216 ALA A CA 1
ATOM 1694 C C . ALA A 1 216 ? 9.119 -18.449 -5.598 1.00 94.25 216 ALA A C 1
ATOM 1696 O O . ALA A 1 216 ? 8.171 -18.787 -6.299 1.00 94.25 216 ALA A O 1
ATOM 1697 N N . SER A 1 217 ? 9.274 -18.911 -4.361 1.00 93.19 217 SER A N 1
ATOM 1698 C CA . SER A 1 217 ? 8.244 -19.667 -3.647 1.00 93.19 217 SER A CA 1
ATOM 1699 C C . SER A 1 217 ? 8.234 -19.186 -2.205 1.00 93.19 217 SER A C 1
ATOM 1701 O O . SER A 1 217 ? 8.832 -19.806 -1.321 1.00 93.19 217 SER A O 1
ATOM 1703 N N . ARG A 1 218 ? 7.621 -18.022 -1.981 1.00 93.56 218 ARG A N 1
ATOM 1704 C CA . ARG A 1 218 ? 7.486 -17.420 -0.650 1.00 93.56 218 ARG A CA 1
ATOM 1705 C C . ARG A 1 218 ? 6.038 -17.413 -0.202 1.00 93.56 218 ARG A C 1
ATOM 1707 O O . ARG A 1 218 ? 5.127 -17.284 -1.017 1.00 93.56 218 ARG A O 1
ATOM 1714 N N . SER A 1 219 ? 5.844 -17.544 1.104 1.00 93.31 219 SER A N 1
ATOM 1715 C CA . SER A 1 219 ? 4.534 -17.447 1.728 1.00 93.31 219 SER A CA 1
ATOM 1716 C C . SER A 1 219 ? 4.601 -16.751 3.077 1.00 93.31 219 SER A C 1
ATOM 1718 O O . SER A 1 219 ? 5.593 -16.891 3.791 1.00 93.31 219 SER A O 1
ATOM 1720 N N . PHE A 1 220 ? 3.521 -16.067 3.429 1.00 89.56 220 PHE A N 1
ATOM 1721 C CA . PHE A 1 220 ? 3.366 -15.299 4.654 1.00 89.56 220 PHE A CA 1
ATOM 1722 C C . PHE A 1 220 ? 2.033 -15.649 5.284 1.00 89.56 220 PHE A C 1
ATOM 1724 O O . PHE A 1 220 ? 1.004 -15.593 4.617 1.00 89.56 220 PHE A O 1
ATOM 1731 N N . ASP A 1 221 ? 2.064 -16.026 6.552 1.00 92.25 221 ASP A N 1
ATOM 1732 C CA . ASP A 1 221 ? 0.877 -16.418 7.298 1.00 92.25 221 ASP A CA 1
ATOM 1733 C C . ASP A 1 221 ? 0.491 -15.299 8.267 1.00 92.25 221 ASP A C 1
ATOM 1735 O O . ASP A 1 221 ? 1.263 -14.951 9.167 1.00 92.25 221 ASP A O 1
ATOM 1739 N N . THR A 1 222 ? -0.692 -14.721 8.065 1.00 92.06 222 THR A N 1
ATOM 1740 C CA . THR A 1 222 ? -1.255 -13.694 8.949 1.00 92.06 222 THR A CA 1
ATOM 1741 C C . THR A 1 222 ? -2.064 -14.304 10.098 1.00 92.06 222 THR A C 1
ATOM 1743 O O . THR A 1 222 ? -2.393 -13.600 11.046 1.00 92.06 222 THR A O 1
ATOM 1746 N N . GLY A 1 223 ? -2.324 -15.617 10.089 1.00 92.94 223 GLY A N 1
ATOM 1747 C CA . GLY A 1 223 ? -3.159 -16.313 11.074 1.00 92.94 223 GLY A CA 1
ATOM 1748 C C . GLY A 1 223 ? -2.639 -16.305 12.507 1.00 92.94 223 GLY A C 1
ATOM 1749 O O . GLY A 1 223 ? -3.406 -16.555 13.433 1.00 92.94 223 GLY A O 1
ATOM 1750 N N . ARG A 1 224 ? -1.358 -15.984 12.710 1.00 90.50 224 ARG A N 1
ATOM 1751 C CA . ARG A 1 224 ? -0.756 -15.841 14.045 1.00 90.50 224 ARG A CA 1
ATOM 1752 C C . ARG A 1 224 ? -0.865 -14.436 14.646 1.00 90.50 224 ARG A C 1
ATOM 1754 O O . ARG A 1 224 ? -0.455 -14.252 15.785 1.00 90.50 224 ARG A O 1
ATOM 1761 N N . TYR A 1 225 ? -1.349 -13.453 13.891 1.00 91.88 225 TYR A N 1
ATOM 1762 C CA . TYR A 1 225 ? -1.364 -12.052 14.302 1.00 91.88 225 TYR A CA 1
ATOM 1763 C C . TYR A 1 225 ? -2.775 -11.600 14.682 1.00 91.88 225 TYR A C 1
ATOM 1765 O O . TYR A 1 225 ? -3.747 -11.928 14.001 1.00 91.88 225 TYR A O 1
ATOM 1773 N N . GLY A 1 226 ? -2.886 -10.783 15.732 1.00 90.81 226 GLY A N 1
ATOM 1774 C CA . GLY A 1 226 ? -4.112 -10.027 15.987 1.00 90.81 226 GLY A CA 1
ATOM 1775 C C . GLY A 1 226 ? -4.344 -8.998 14.878 1.00 90.81 226 GLY A C 1
ATOM 1776 O O . GLY A 1 226 ? -3.426 -8.268 14.511 1.00 90.81 226 GLY A O 1
ATOM 1777 N N . MET A 1 227 ? -5.556 -8.930 14.329 1.00 89.69 227 MET A N 1
ATOM 1778 C CA . MET A 1 227 ? -5.871 -8.015 13.229 1.00 89.69 227 MET A CA 1
ATOM 1779 C C . MET A 1 227 ? -6.410 -6.684 13.757 1.00 89.69 227 MET A C 1
ATOM 1781 O O . MET A 1 227 ? -7.461 -6.647 14.393 1.00 89.69 227 MET A O 1
ATOM 1785 N N . VAL A 1 228 ? -5.723 -5.589 13.434 1.00 88.50 228 VAL A N 1
ATOM 1786 C CA . VAL A 1 228 ? -6.159 -4.218 13.722 1.00 88.50 228 VAL A CA 1
ATOM 1787 C C . VAL A 1 228 ? -6.674 -3.591 12.433 1.00 88.50 228 VAL A C 1
ATOM 1789 O O . VAL A 1 228 ? -5.898 -3.276 11.532 1.00 88.50 228 VAL A O 1
ATOM 1792 N N . SER A 1 229 ? -7.988 -3.407 12.331 1.00 86.62 229 SER A N 1
ATOM 1793 C CA . SER A 1 229 ? -8.654 -2.886 11.127 1.00 86.62 229 SER A CA 1
ATOM 1794 C C . SER A 1 229 ? -9.114 -1.435 11.260 1.00 86.62 229 SER A C 1
ATOM 1796 O O . SER A 1 229 ? -9.677 -0.889 10.314 1.00 86.62 229 SER A O 1
ATOM 1798 N N . ALA A 1 230 ? -8.851 -0.794 12.404 1.00 83.75 230 ALA A N 1
ATOM 1799 C CA . ALA A 1 230 ? -9.272 0.574 12.726 1.00 83.75 230 ALA A CA 1
ATOM 1800 C C . ALA A 1 230 ? -8.779 1.645 11.735 1.00 83.75 230 ALA A C 1
ATOM 1802 O O . ALA A 1 230 ? -9.370 2.718 11.645 1.00 83.75 230 ALA A O 1
ATOM 1803 N N . PHE A 1 231 ? -7.723 1.340 10.981 1.00 79.62 231 PHE A N 1
ATOM 1804 C CA . PHE A 1 231 ? -7.115 2.232 9.995 1.00 79.62 231 PHE A CA 1
ATOM 1805 C C . PHE A 1 231 ? -7.452 1.840 8.551 1.00 79.62 231 PHE A C 1
ATOM 1807 O O . PHE A 1 231 ? -6.918 2.422 7.611 1.00 79.62 231 PHE A O 1
ATOM 1814 N N . GLY A 1 232 ? -8.321 0.846 8.355 1.00 74.56 232 GLY A N 1
ATOM 1815 C CA . GLY A 1 232 ? -8.868 0.497 7.049 1.00 74.56 232 GLY A CA 1
ATOM 1816 C C . GLY A 1 232 ? -9.926 1.502 6.593 1.00 74.56 232 GLY A C 1
ATOM 1817 O O . GLY A 1 232 ? -10.555 2.169 7.412 1.00 74.56 232 GLY A O 1
ATOM 1818 N N . GLU A 1 233 ? -10.178 1.566 5.287 1.00 75.19 233 GLU A N 1
ATOM 1819 C CA . GLU A 1 233 ? -11.133 2.513 4.695 1.00 75.19 233 GLU A CA 1
ATOM 1820 C C . GLU A 1 233 ? -12.524 2.446 5.353 1.00 75.19 233 GLU A C 1
ATOM 1822 O O . GLU A 1 233 ? -13.073 3.471 5.756 1.00 75.19 233 GLU A O 1
ATOM 1827 N N . ASP A 1 234 ? -13.062 1.239 5.554 1.00 80.94 234 ASP A N 1
ATOM 1828 C CA . ASP A 1 234 ? -14.358 1.039 6.212 1.00 80.94 234 ASP A CA 1
ATOM 1829 C C . ASP A 1 234 ? -14.364 1.518 7.670 1.00 80.94 234 ASP A C 1
ATOM 1831 O O . ASP A 1 234 ? -15.383 1.996 8.176 1.00 80.94 234 ASP A O 1
ATOM 1835 N N . ALA A 1 235 ? -13.240 1.376 8.378 1.00 82.19 235 ALA A N 1
ATOM 1836 C CA . ALA A 1 235 ? -13.111 1.865 9.746 1.00 82.19 235 ALA A CA 1
ATOM 1837 C C . ALA A 1 235 ? -13.068 3.386 9.775 1.00 82.19 235 ALA A C 1
ATOM 1839 O O . ALA A 1 235 ? -13.860 3.986 10.497 1.00 82.19 235 ALA A O 1
ATOM 1840 N N . LEU A 1 236 ? -12.231 4.000 8.940 1.00 81.88 236 LEU A N 1
ATOM 1841 C CA . LEU A 1 236 ? -12.116 5.452 8.828 1.00 81.88 236 LEU A CA 1
ATOM 1842 C C . LEU A 1 236 ? -13.445 6.092 8.420 1.00 81.88 236 LEU A C 1
ATOM 1844 O O . LEU A 1 236 ? -13.866 7.080 9.017 1.00 81.88 236 LEU A O 1
ATOM 1848 N N . ARG A 1 237 ? -14.165 5.483 7.471 1.00 83.69 237 ARG A N 1
ATOM 1849 C CA . ARG A 1 237 ? -15.502 5.929 7.069 1.00 83.69 237 ARG A CA 1
ATOM 1850 C C . ARG A 1 237 ? -16.499 5.838 8.221 1.00 83.69 237 ARG A C 1
ATOM 1852 O O . ARG A 1 237 ? -17.267 6.770 8.432 1.00 83.69 237 ARG A O 1
ATOM 1859 N N . SER A 1 238 ? -16.477 4.747 8.990 1.00 84.44 238 SER A N 1
ATOM 1860 C CA . SER A 1 238 ? -17.329 4.633 10.181 1.00 84.44 238 SER A CA 1
ATOM 1861 C C . SER A 1 238 ? -16.936 5.630 11.279 1.00 84.44 238 SER A C 1
ATOM 1863 O O . SER A 1 238 ? -17.809 6.191 11.935 1.00 84.44 238 SER A O 1
ATOM 1865 N N . ALA A 1 239 ? -15.639 5.915 11.430 1.00 84.88 239 ALA A N 1
ATOM 1866 C CA . ALA A 1 239 ? -15.123 6.865 12.405 1.00 84.88 239 ALA A CA 1
ATOM 1867 C C . ALA A 1 239 ? -15.468 8.319 12.049 1.00 84.88 239 ALA A C 1
ATOM 1869 O O . ALA A 1 239 ? -15.635 9.144 12.944 1.00 84.88 239 ALA A O 1
ATOM 1870 N N . ALA A 1 240 ? -15.658 8.632 10.763 1.00 85.88 240 ALA A N 1
ATOM 1871 C CA . ALA A 1 240 ? -16.082 9.954 10.303 1.00 85.88 240 ALA A CA 1
ATOM 1872 C C . ALA A 1 240 ? -17.465 10.380 10.839 1.00 85.88 240 ALA A C 1
ATOM 1874 O O . ALA A 1 240 ? -17.796 11.563 10.797 1.00 85.88 240 ALA A O 1
ATOM 1875 N N . ALA A 1 241 ? -18.263 9.449 11.378 1.00 87.12 241 ALA A N 1
ATOM 1876 C CA . ALA A 1 241 ? -19.517 9.765 12.058 1.00 87.12 241 ALA A CA 1
ATOM 1877 C C . ALA A 1 241 ? -19.321 10.277 13.501 1.00 87.12 241 ALA A C 1
ATOM 1879 O O . ALA A 1 241 ? -20.212 10.944 14.032 1.00 87.12 241 ALA A O 1
ATOM 1880 N N . PHE A 1 242 ? -18.178 10.002 14.145 1.00 87.75 242 PHE A N 1
ATOM 1881 C CA . PHE A 1 242 ? -17.956 10.368 15.548 1.00 87.75 242 PHE A CA 1
ATOM 1882 C C . PHE A 1 242 ? -18.017 11.871 15.831 1.00 87.75 242 PHE A C 1
ATOM 1884 O O . PHE A 1 242 ? -18.620 12.214 16.842 1.00 87.75 242 PHE A O 1
ATOM 1891 N N . PRO A 1 243 ? -17.481 12.787 14.998 1.00 88.31 243 PRO A N 1
ATOM 1892 C CA . PRO A 1 243 ? -17.600 14.222 15.257 1.00 88.31 243 PRO A CA 1
ATOM 1893 C C . PRO A 1 243 ? -19.052 14.673 15.468 1.00 88.31 243 PRO A C 1
ATOM 1895 O O . PRO A 1 243 ? -19.360 15.327 16.463 1.00 88.31 243 PRO A O 1
ATOM 1898 N N . VAL A 1 244 ? -19.969 14.225 14.604 1.00 90.94 244 VAL A N 1
ATOM 1899 C CA . VAL A 1 244 ? -21.405 14.529 14.722 1.00 90.94 244 VAL A CA 1
ATOM 1900 C C . VAL A 1 244 ? -21.999 13.904 15.988 1.00 90.94 244 VAL A C 1
ATOM 1902 O O . VAL A 1 244 ? -22.746 14.555 16.719 1.00 90.94 244 VAL A O 1
ATOM 1905 N N . GLN A 1 245 ? -21.634 12.657 16.296 1.00 90.88 245 GLN A N 1
ATOM 1906 C CA . GLN A 1 245 ? -22.105 11.970 17.503 1.00 90.88 245 GLN A CA 1
ATOM 1907 C C . GLN A 1 245 ? -21.602 12.636 18.793 1.00 90.88 245 GLN A C 1
ATOM 1909 O O . GLN A 1 245 ? -22.357 12.727 19.761 1.00 90.88 245 GLN A O 1
ATOM 1914 N N . ILE A 1 246 ? -20.365 13.146 18.806 1.00 91.69 246 ILE A N 1
ATOM 1915 C CA . ILE A 1 246 ? -19.787 13.902 19.925 1.00 91.69 246 ILE A CA 1
ATOM 1916 C C . ILE A 1 246 ? -20.587 15.185 20.149 1.00 91.69 246 ILE A C 1
ATOM 1918 O O . ILE A 1 246 ? -20.962 15.480 21.283 1.00 91.69 246 ILE A O 1
ATOM 1922 N N . GLU A 1 247 ? -20.895 15.935 19.091 1.00 92.62 247 GLU A N 1
ATOM 1923 C CA . GLU A 1 247 ? -21.698 17.157 19.198 1.00 92.62 247 GLU A CA 1
ATOM 1924 C C . GLU A 1 247 ? -23.116 16.877 19.714 1.00 92.62 247 GLU A C 1
ATOM 1926 O O . GLU A 1 247 ? -23.630 17.585 20.587 1.00 92.62 247 GLU A O 1
ATOM 1931 N N . GLU A 1 248 ? -23.766 15.829 19.205 1.00 93.56 248 GLU A N 1
ATOM 1932 C CA . GLU A 1 248 ? -25.065 15.367 19.700 1.00 93.56 248 GLU A CA 1
ATOM 1933 C C . GLU A 1 248 ? -25.018 14.983 21.177 1.00 93.56 248 GLU A C 1
ATOM 1935 O O . GLU A 1 248 ? -25.867 15.424 21.955 1.00 93.56 248 GLU A O 1
ATOM 1940 N N . HIS A 1 249 ? -24.008 14.218 21.576 1.00 93.12 249 HIS A N 1
ATOM 1941 C CA . HIS A 1 249 ? -23.804 13.808 22.955 1.00 93.12 249 HIS A CA 1
ATOM 1942 C C . HIS A 1 249 ? -23.554 15.014 23.878 1.00 93.12 249 HIS A C 1
ATOM 1944 O O . HIS A 1 249 ? -24.208 15.150 24.911 1.00 93.12 249 HIS A O 1
ATOM 1950 N N . GLN A 1 250 ? -22.710 15.968 23.474 1.00 93.94 250 GLN A N 1
ATOM 1951 C CA . GLN A 1 250 ? -22.480 17.212 24.219 1.00 93.94 250 GLN A CA 1
ATOM 1952 C C . GLN A 1 250 ? -23.748 18.067 24.352 1.00 93.94 250 GLN A C 1
ATOM 1954 O O . GLN A 1 250 ? -23.948 18.730 25.370 1.00 93.94 250 GLN A O 1
ATOM 1959 N N . ARG A 1 251 ? -24.626 18.083 23.340 1.00 95.31 251 ARG A N 1
ATOM 1960 C CA . ARG A 1 251 ? -25.939 18.743 23.444 1.00 95.31 251 ARG A CA 1
ATOM 1961 C C . ARG A 1 251 ? -26.843 18.044 24.459 1.00 95.31 251 ARG A C 1
ATOM 1963 O O . ARG A 1 251 ? -27.451 18.729 25.277 1.00 95.31 251 ARG A O 1
ATOM 1970 N N . ARG A 1 252 ? -26.900 16.707 24.450 1.00 94.62 252 ARG A N 1
ATOM 1971 C CA . ARG A 1 252 ? -27.677 15.930 25.434 1.00 94.62 252 ARG A CA 1
ATOM 1972 C C . ARG A 1 252 ? -27.173 16.150 26.860 1.00 94.62 252 ARG A C 1
ATOM 1974 O O . ARG A 1 252 ? -27.988 16.372 27.751 1.00 94.62 252 ARG A O 1
ATOM 1981 N N . LEU A 1 253 ? -25.855 16.161 27.068 1.00 95.06 253 LEU A N 1
ATOM 1982 C CA . LEU A 1 253 ? -25.261 16.446 28.375 1.00 95.06 253 LEU A CA 1
ATOM 1983 C C . LEU A 1 253 ? -25.598 17.854 28.868 1.00 95.06 253 LEU A C 1
ATOM 1985 O O . LEU A 1 253 ? -26.080 17.982 29.988 1.00 95.06 253 LEU A O 1
ATOM 1989 N N . ARG A 1 254 ? -25.447 18.882 28.023 1.00 95.56 254 ARG A N 1
ATOM 1990 C CA . ARG A 1 254 ? -25.821 20.258 28.389 1.00 95.56 254 ARG A CA 1
ATOM 1991 C C . ARG A 1 254 ? -27.290 20.374 28.785 1.00 95.56 254 ARG A C 1
ATOM 1993 O O . ARG A 1 254 ? -27.587 20.943 29.824 1.00 95.56 254 ARG A O 1
ATOM 2000 N N . ALA A 1 255 ? -28.201 19.760 28.032 1.00 94.56 255 ALA A N 1
ATOM 2001 C CA . ALA A 1 255 ? -29.623 19.758 28.382 1.00 94.56 255 ALA A CA 1
ATOM 2002 C C . ALA A 1 255 ? -29.906 19.053 29.728 1.00 94.56 255 ALA A C 1
ATOM 2004 O O . ALA A 1 255 ? -30.793 19.459 30.482 1.00 94.56 255 ALA A O 1
ATOM 2005 N N . LEU A 1 256 ? -29.159 17.991 30.052 1.00 94.12 256 LEU A N 1
ATOM 2006 C CA . LEU A 1 256 ? -29.262 17.316 31.348 1.00 94.12 256 LEU A CA 1
ATOM 2007 C C . LEU A 1 256 ? -28.691 18.156 32.496 1.00 94.12 256 LEU A C 1
ATOM 2009 O O . LEU A 1 256 ? -29.257 18.110 33.589 1.00 94.12 256 LEU A O 1
ATOM 2013 N N . GLU A 1 257 ? -27.602 18.887 32.252 1.00 93.12 257 GLU A N 1
ATOM 2014 C CA . GLU A 1 257 ? -26.956 19.809 33.195 1.00 93.12 257 GLU A CA 1
ATOM 2015 C C . GLU A 1 257 ? -27.841 21.038 33.464 1.00 93.12 257 GLU A C 1
ATOM 2017 O O . GLU A 1 257 ? -28.110 21.352 34.619 1.00 93.12 257 GLU A O 1
ATOM 2022 N N . GLU A 1 258 ? -28.428 21.648 32.433 1.00 93.69 258 GLU A N 1
ATOM 2023 C CA . GLU A 1 258 ? -29.415 22.729 32.580 1.00 93.69 258 GLU A CA 1
ATOM 2024 C C . GLU A 1 258 ? -30.645 22.273 33.385 1.00 93.69 258 GLU A C 1
ATOM 2026 O O . GLU A 1 258 ? -31.129 22.981 34.271 1.00 93.69 258 GLU A O 1
ATOM 2031 N N . GLY A 1 259 ? -31.134 21.053 33.129 1.00 90.19 259 GLY A N 1
ATOM 2032 C CA . GLY A 1 259 ? -32.222 20.460 33.910 1.00 90.19 259 GLY A CA 1
ATOM 2033 C C . GLY A 1 259 ? -31.842 20.177 35.369 1.00 90.19 259 GLY A C 1
ATOM 2034 O O . GLY A 1 259 ? -32.690 20.284 36.255 1.00 90.19 259 GLY A O 1
ATOM 2035 N N . LEU A 1 260 ? -30.570 19.859 35.635 1.00 90.44 260 LEU A N 1
ATOM 2036 C CA . LEU A 1 260 ? -30.046 19.677 36.989 1.00 90.44 260 LEU A CA 1
ATOM 2037 C C . LEU A 1 260 ? -30.031 21.002 37.763 1.00 90.44 260 LEU A C 1
ATOM 2039 O O . LEU A 1 260 ? -30.436 21.024 38.929 1.00 90.44 260 LEU A O 1
ATOM 2043 N N . ASP A 1 261 ? -29.596 22.085 37.120 1.00 87.88 261 ASP A N 1
ATOM 2044 C CA . ASP A 1 261 ? -29.531 23.427 37.711 1.00 87.88 261 ASP A CA 1
ATOM 2045 C C . ASP A 1 261 ? -30.926 24.013 37.975 1.00 87.88 261 ASP A C 1
ATOM 2047 O O . ASP A 1 261 ? -31.128 24.753 38.939 1.00 87.88 261 ASP A O 1
ATOM 2051 N N . ALA A 1 262 ? -31.921 23.616 37.178 1.00 88.62 262 ALA A N 1
ATOM 2052 C CA . ALA A 1 262 ? -33.320 23.985 37.375 1.00 88.62 262 ALA A CA 1
ATOM 2053 C C . ALA A 1 262 ? -34.002 23.264 38.563 1.00 88.62 262 ALA A C 1
ATOM 2055 O O . ALA A 1 262 ? -35.108 23.644 38.963 1.00 88.62 262 ALA A O 1
ATOM 2056 N N . CYS A 1 263 ? -33.383 22.237 39.164 1.00 86.31 263 CYS A N 1
ATOM 2057 C CA . CYS A 1 263 ? -33.938 21.566 40.344 1.00 86.31 263 CYS A CA 1
ATOM 2058 C C . CYS A 1 263 ? -33.900 22.502 41.582 1.00 86.31 263 CYS A C 1
ATOM 2060 O O . CYS A 1 263 ? -32.829 22.890 42.040 1.00 86.31 263 CYS A O 1
ATOM 2062 N N . GLY A 1 264 ? -35.060 22.808 42.186 1.00 77.94 264 GLY A N 1
ATOM 2063 C CA . GLY A 1 264 ? -35.207 23.773 43.300 1.00 77.94 264 GLY A CA 1
ATOM 2064 C C . GLY A 1 264 ? -34.529 23.437 44.655 1.00 77.94 264 GLY A C 1
ATOM 2065 O O . GLY A 1 264 ? -33.656 22.580 44.771 1.00 77.94 264 GLY A O 1
ATOM 2066 N N . GLY A 1 265 ? -34.914 24.132 45.737 1.00 66.50 265 GLY A N 1
ATOM 2067 C CA . GLY A 1 265 ? -34.205 24.090 47.037 1.00 66.50 265 GLY A CA 1
ATOM 2068 C C . GLY A 1 265 ? -34.644 23.036 48.075 1.00 66.50 265 GLY A C 1
ATOM 2069 O O . GLY A 1 265 ? -33.906 22.802 49.027 1.00 66.50 265 GLY A O 1
ATOM 2070 N N . ALA A 1 266 ? -35.812 22.401 47.927 1.00 74.12 266 ALA A N 1
ATOM 2071 C CA . ALA A 1 266 ? -36.409 21.532 48.959 1.00 74.12 266 ALA A CA 1
ATOM 2072 C C . ALA A 1 266 ? -36.203 20.019 48.708 1.00 74.12 266 ALA A C 1
ATOM 2074 O O . ALA A 1 266 ? -35.575 19.614 47.738 1.00 74.12 266 ALA A O 1
ATOM 2075 N N . GLU A 1 267 ? -36.759 19.157 49.564 1.00 59.06 267 GLU A N 1
ATOM 2076 C CA . GLU A 1 267 ? -36.617 17.690 49.526 1.00 59.06 267 GLU A CA 1
ATOM 2077 C C . GLU A 1 267 ? -37.006 17.033 48.182 1.00 59.06 267 GLU A C 1
ATOM 2079 O O . GLU A 1 267 ? -36.313 16.126 47.724 1.00 59.06 267 GLU A O 1
ATOM 2084 N N . VAL A 1 268 ? -38.015 17.566 47.479 1.00 62.81 268 VAL A N 1
ATOM 2085 C CA . VAL A 1 268 ? -38.394 17.165 46.103 1.00 62.81 268 VAL A CA 1
ATOM 2086 C C . VAL A 1 268 ? -37.244 17.378 45.104 1.00 62.81 268 VAL A C 1
ATOM 2088 O O . VAL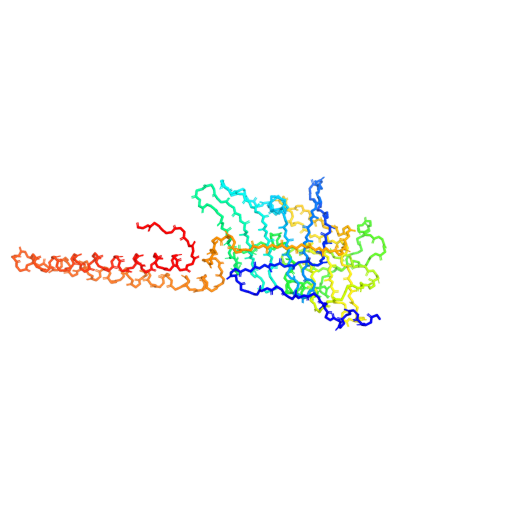 A 1 268 ? -37.083 16.628 44.140 1.00 62.81 268 VAL A O 1
ATOM 2091 N N . ALA A 1 269 ? -36.366 18.345 45.366 1.00 75.88 269 ALA A N 1
ATOM 2092 C CA . ALA A 1 269 ? -35.201 18.599 44.538 1.00 75.88 269 ALA A CA 1
ATOM 2093 C C . ALA A 1 269 ? -34.043 17.623 44.771 1.00 75.88 269 ALA A C 1
ATOM 2095 O O . ALA A 1 269 ? -33.144 17.565 43.933 1.00 75.88 269 ALA A O 1
ATOM 2096 N N . ARG A 1 270 ? -34.043 16.837 45.860 1.00 82.31 270 ARG A N 1
ATOM 2097 C CA . ARG A 1 270 ? -33.052 15.761 46.039 1.00 82.31 270 ARG A CA 1
ATOM 2098 C C . ARG A 1 270 ? -33.268 14.653 45.015 1.00 82.31 270 ARG A C 1
ATOM 2100 O O . ARG A 1 270 ? -32.311 14.256 44.358 1.00 82.31 270 ARG A O 1
ATOM 2107 N N . ASN A 1 271 ? -34.518 14.236 44.816 1.00 86.31 271 ASN A N 1
ATOM 2108 C CA . ASN A 1 271 ? -34.870 13.208 43.833 1.00 86.31 271 ASN A CA 1
ATOM 2109 C C . ASN A 1 271 ? -34.658 13.703 42.394 1.00 86.31 271 ASN A C 1
ATOM 2111 O O . ASN A 1 271 ? -34.088 12.978 41.583 1.00 86.31 271 ASN A O 1
ATOM 2115 N N . CYS A 1 272 ? -35.022 14.960 42.105 1.00 88.19 272 CYS A N 1
ATOM 2116 C CA . CYS A 1 272 ? -34.730 15.619 40.824 1.00 88.19 272 CYS A CA 1
ATOM 2117 C C . CYS A 1 272 ? -33.225 15.592 40.509 1.00 88.19 272 CYS A C 1
ATOM 2119 O O . CYS A 1 272 ? -32.807 15.072 39.474 1.00 88.19 272 CYS A O 1
ATOM 2121 N N . ARG A 1 273 ? -32.388 16.065 41.446 1.00 89.25 273 ARG A N 1
ATOM 2122 C CA . ARG A 1 273 ? -30.931 16.103 41.260 1.00 89.25 273 ARG A CA 1
ATOM 2123 C C . ARG A 1 273 ? -30.306 14.715 41.163 1.00 89.25 273 ARG A C 1
ATOM 2125 O O . ARG A 1 273 ? -29.385 14.526 40.374 1.00 89.25 273 ARG A O 1
ATOM 2132 N N . ALA A 1 274 ? -30.791 13.752 41.947 1.00 90.75 274 ALA A N 1
ATOM 2133 C CA . ALA A 1 274 ? -30.336 12.366 41.872 1.00 90.75 274 ALA A CA 1
ATOM 2134 C C . ALA A 1 274 ? -30.621 11.761 40.489 1.00 90.75 274 ALA A C 1
ATOM 2136 O O . ALA A 1 274 ? -29.699 11.246 39.862 1.00 90.75 274 ALA A O 1
ATOM 2137 N N . SER A 1 275 ? -31.846 11.924 39.978 1.00 92.19 275 SER A N 1
ATOM 2138 C CA . SER A 1 275 ? -32.237 11.431 38.653 1.00 92.19 275 SER A CA 1
ATOM 2139 C C . SER A 1 275 ? -31.419 12.069 37.524 1.00 92.19 275 SER A C 1
ATOM 2141 O O . SER A 1 275 ? -30.918 11.363 36.652 1.00 92.19 275 SER A O 1
ATOM 2143 N N . HIS A 1 276 ? -31.205 13.390 37.544 1.00 93.12 276 HIS A N 1
ATOM 2144 C CA . HIS A 1 276 ? -30.374 14.053 36.532 1.00 93.12 276 HIS A CA 1
ATOM 2145 C C . HIS A 1 276 ? -28.909 13.601 36.585 1.00 93.12 276 HIS A C 1
ATOM 2147 O O . HIS A 1 276 ? -28.324 13.323 35.542 1.00 93.12 276 HIS A O 1
ATOM 2153 N N . ARG A 1 277 ? -28.318 13.458 37.780 1.00 94.00 277 ARG A N 1
ATOM 2154 C CA . ARG A 1 277 ? -26.946 12.937 37.932 1.00 94.00 277 ARG A CA 1
ATOM 2155 C C . ARG A 1 277 ? -26.811 11.508 37.421 1.00 94.00 277 ARG A C 1
ATOM 2157 O O . ARG A 1 277 ? -25.816 11.192 36.775 1.00 94.00 277 ARG A O 1
ATOM 2164 N N . GLU A 1 278 ? -27.800 10.664 37.698 1.00 95.62 278 GLU A N 1
ATOM 2165 C CA . GLU A 1 278 ? -27.854 9.299 37.179 1.00 95.62 278 GLU A CA 1
ATOM 2166 C C . GLU A 1 278 ? -27.917 9.297 35.650 1.00 95.62 278 GLU A C 1
ATOM 2168 O O . GLU A 1 278 ? -27.116 8.619 35.014 1.00 95.62 278 GLU A O 1
ATOM 2173 N N . ARG A 1 279 ? -28.775 10.132 35.053 1.00 94.62 279 ARG A N 1
ATOM 2174 C CA . ARG A 1 279 ? -28.876 10.278 33.593 1.00 94.62 279 ARG A CA 1
ATOM 2175 C C . ARG A 1 279 ? -27.594 10.817 32.962 1.00 94.62 279 ARG A C 1
ATOM 2177 O O . ARG A 1 279 ? -27.190 10.303 31.930 1.00 94.62 279 ARG A O 1
ATOM 2184 N N . ILE A 1 280 ? -26.931 11.802 33.574 1.00 94.62 280 ILE A N 1
ATOM 2185 C CA . ILE A 1 280 ? -25.632 12.317 33.102 1.00 94.62 280 ILE A CA 1
ATOM 2186 C C . ILE A 1 280 ? -24.580 11.208 33.133 1.00 94.62 280 ILE A C 1
ATOM 2188 O O . ILE A 1 280 ? -23.844 11.033 32.165 1.00 94.62 280 ILE A O 1
ATOM 2192 N N . ARG A 1 281 ? -24.509 10.447 34.233 1.00 96.06 281 ARG A N 1
ATOM 2193 C CA . ARG A 1 281 ? -23.575 9.323 34.358 1.00 96.06 281 ARG A CA 1
ATOM 2194 C C . ARG A 1 281 ? -23.876 8.241 33.317 1.00 96.06 281 ARG A C 1
ATOM 2196 O O . ARG A 1 281 ? -22.947 7.777 32.670 1.00 96.06 281 ARG A O 1
ATOM 2203 N N . ALA A 1 282 ? -25.144 7.879 33.137 1.00 95.19 282 ALA A N 1
ATOM 2204 C CA . ALA A 1 282 ? -25.571 6.879 32.162 1.00 95.19 282 ALA A CA 1
ATOM 2205 C C . ALA A 1 282 ? -25.283 7.318 30.719 1.00 95.19 282 ALA A C 1
ATOM 2207 O O . ALA A 1 282 ? -24.777 6.524 29.937 1.00 95.19 282 ALA A O 1
ATOM 2208 N N . GLU A 1 283 ? -25.548 8.581 30.379 1.00 94.25 283 GLU A N 1
ATOM 2209 C CA . GLU A 1 283 ? -25.271 9.137 29.052 1.00 94.25 283 GLU A CA 1
ATOM 2210 C C . GLU A 1 283 ? -23.763 9.119 28.763 1.00 94.25 283 GLU A C 1
ATOM 2212 O O . GLU A 1 283 ? -23.358 8.646 27.703 1.00 94.25 283 GLU A O 1
ATOM 2217 N N . ARG A 1 284 ? -22.921 9.567 29.712 1.00 94.50 284 ARG A N 1
ATOM 2218 C CA . ARG A 1 284 ? -21.450 9.506 29.584 1.00 94.50 284 ARG A CA 1
ATOM 2219 C C . ARG A 1 284 ? -20.962 8.071 29.393 1.00 94.50 284 ARG A C 1
ATOM 2221 O O . ARG A 1 284 ? -20.220 7.812 28.453 1.00 94.50 284 ARG A O 1
ATOM 2228 N N . GLN A 1 285 ? -21.432 7.149 30.234 1.00 95.00 285 GLN A N 1
ATOM 2229 C CA . GLN A 1 285 ? -21.060 5.738 30.148 1.00 95.00 285 GLN A CA 1
ATOM 2230 C C . GLN A 1 285 ? -21.471 5.127 28.806 1.00 95.00 285 GLN A C 1
ATOM 2232 O O . GLN A 1 285 ? -20.665 4.458 28.177 1.00 95.00 285 GLN A O 1
ATOM 2237 N N . ALA A 1 286 ? -22.688 5.396 28.328 1.00 93.25 286 ALA A N 1
ATOM 2238 C CA . ALA A 1 286 ? -23.174 4.850 27.064 1.00 93.25 286 ALA A CA 1
ATOM 2239 C C . ALA A 1 286 ? -22.323 5.301 25.867 1.00 93.25 286 ALA A C 1
ATOM 2241 O O . ALA A 1 286 ? -22.037 4.500 24.977 1.00 93.25 286 ALA A O 1
ATOM 2242 N N . PHE A 1 287 ? -21.893 6.566 25.848 1.00 93.12 287 PHE A N 1
ATOM 2243 C CA . PHE A 1 287 ? -21.017 7.067 24.791 1.00 93.12 287 PHE A CA 1
ATOM 2244 C C . PHE A 1 287 ? -19.596 6.493 24.898 1.00 93.12 287 PHE A C 1
ATOM 2246 O O . PHE A 1 287 ? -19.025 6.076 23.890 1.00 93.12 287 PHE A O 1
ATOM 2253 N N . GLU A 1 288 ? -19.041 6.401 26.110 1.00 92.38 288 GLU A N 1
ATOM 2254 C CA . GLU A 1 288 ? -17.756 5.731 26.344 1.00 92.38 288 GLU A CA 1
ATOM 2255 C C . GLU A 1 288 ? -17.798 4.261 25.899 1.00 92.38 288 GLU A C 1
ATOM 2257 O O . GLU A 1 288 ? -16.913 3.818 25.166 1.00 92.38 288 GLU A O 1
ATOM 2262 N N . ASP A 1 289 ? -18.851 3.526 26.256 1.00 93.62 289 ASP A N 1
ATOM 2263 C CA . ASP A 1 289 ? -19.059 2.129 25.868 1.00 93.62 289 ASP A CA 1
ATOM 2264 C C . ASP A 1 289 ? -19.180 1.976 24.350 1.00 93.62 289 ASP A C 1
ATOM 2266 O O . ASP A 1 289 ? -18.639 1.024 23.788 1.00 93.62 289 ASP A O 1
ATOM 2270 N N . GLN A 1 290 ? -19.832 2.923 23.668 1.00 92.81 290 GLN A N 1
ATOM 2271 C CA . GLN A 1 290 ? -19.939 2.938 22.210 1.00 92.81 290 GLN A CA 1
ATOM 2272 C C . GLN A 1 290 ? -18.563 3.089 21.546 1.00 92.81 290 GLN A C 1
ATOM 2274 O O . GLN A 1 290 ? -18.229 2.330 20.632 1.00 92.81 290 GLN A O 1
ATOM 2279 N N . VAL A 1 291 ? -17.747 4.043 22.006 1.00 90.88 291 VAL A N 1
ATOM 2280 C CA . VAL A 1 291 ? -16.391 4.264 21.476 1.00 90.88 291 VAL A CA 1
ATOM 2281 C C . VAL A 1 291 ? -15.495 3.058 21.773 1.00 90.88 291 VAL A C 1
ATOM 2283 O O . VAL A 1 291 ? -14.775 2.588 20.890 1.00 90.88 291 VAL A O 1
ATOM 2286 N N . ARG A 1 292 ? -15.577 2.502 22.988 1.00 92.62 292 ARG A N 1
ATOM 2287 C CA . ARG A 1 292 ? -14.837 1.294 23.381 1.00 92.62 292 ARG A CA 1
ATOM 2288 C C . ARG A 1 292 ? -15.262 0.068 22.576 1.00 92.62 292 ARG A C 1
ATOM 2290 O O . ARG A 1 292 ? -14.407 -0.717 22.177 1.00 92.62 292 ARG A O 1
ATOM 2297 N N . ALA A 1 293 ? -16.558 -0.118 22.330 1.00 92.88 293 ALA A N 1
ATOM 2298 C CA . ALA A 1 293 ? -17.074 -1.202 21.496 1.00 92.88 293 ALA A CA 1
ATOM 2299 C C . ALA A 1 293 ? -16.550 -1.085 20.063 1.00 92.88 293 ALA A C 1
ATOM 2301 O O . ALA A 1 293 ? -15.989 -2.048 19.549 1.00 92.88 293 ALA A O 1
ATOM 2302 N N . TRP A 1 294 ? -16.613 0.113 19.473 1.00 93.25 294 TRP A N 1
ATOM 2303 C CA . TRP A 1 294 ? -16.029 0.358 18.156 1.00 93.25 294 TRP A CA 1
ATOM 2304 C C . TRP A 1 294 ? -14.532 0.031 18.129 1.00 93.25 294 TRP A C 1
ATOM 2306 O O . TRP A 1 294 ? -14.072 -0.653 17.220 1.00 93.25 294 TRP A O 1
ATOM 2316 N N . GLY A 1 295 ? -13.768 0.457 19.141 1.00 91.06 295 GLY A N 1
ATOM 2317 C CA . GLY A 1 295 ? -12.342 0.146 19.224 1.00 91.06 295 GLY A CA 1
ATOM 2318 C C . GLY A 1 295 ? -12.060 -1.357 19.312 1.00 91.06 295 GLY A C 1
ATOM 2319 O O . GLY A 1 295 ? -11.214 -1.860 18.571 1.00 91.06 295 GLY A O 1
ATOM 2320 N N . ARG A 1 296 ? -12.801 -2.087 20.157 1.00 91.00 296 ARG A N 1
ATOM 2321 C CA . ARG A 1 296 ? -12.664 -3.546 20.319 1.00 91.00 296 ARG A CA 1
ATOM 2322 C C . ARG A 1 296 ? -12.994 -4.304 19.038 1.00 91.00 296 ARG A C 1
ATOM 2324 O O . ARG A 1 296 ? -12.204 -5.146 18.621 1.00 91.00 296 ARG A O 1
ATOM 2331 N N . ASP A 1 297 ? -14.089 -3.948 18.371 1.00 90.88 297 ASP A N 1
ATOM 2332 C CA . ASP A 1 297 ? -14.501 -4.566 17.104 1.00 90.88 297 ASP A CA 1
ATOM 2333 C C . ASP A 1 297 ? -13.460 -4.368 15.988 1.00 90.88 297 ASP A C 1
ATOM 2335 O O . ASP A 1 297 ? -13.416 -5.127 15.018 1.00 90.88 297 ASP A O 1
ATOM 2339 N N . ARG A 1 298 ? -12.597 -3.352 16.118 1.00 90.19 298 ARG A N 1
ATOM 2340 C CA . ARG A 1 298 ? -11.519 -3.041 15.170 1.00 90.19 298 ARG A CA 1
ATOM 2341 C C . ARG A 1 298 ? -10.130 -3.471 15.639 1.00 90.19 298 ARG A C 1
ATOM 2343 O O . ARG A 1 298 ? -9.145 -3.133 14.979 1.00 90.19 298 ARG A O 1
ATOM 2350 N N . GLY A 1 299 ? -10.048 -4.218 16.740 1.00 86.94 299 GLY A N 1
ATOM 2351 C CA . GLY A 1 299 ? -8.802 -4.768 17.271 1.00 86.94 299 GLY A CA 1
ATOM 2352 C C . GLY A 1 299 ? -7.900 -3.749 17.972 1.00 86.94 299 GLY A C 1
ATOM 2353 O O . GLY A 1 299 ? -6.716 -4.022 18.148 1.00 86.94 299 GLY A O 1
ATOM 2354 N N . LEU A 1 300 ? -8.413 -2.575 18.362 1.00 87.12 300 LEU A N 1
ATOM 2355 C CA . LEU A 1 300 ? -7.633 -1.630 19.165 1.00 87.12 300 LEU A CA 1
ATOM 2356 C C . LEU A 1 300 ? -7.429 -2.168 20.592 1.00 87.12 300 LEU A C 1
ATOM 2358 O O . LEU A 1 300 ? -8.333 -2.806 21.141 1.00 87.12 300 LEU A O 1
ATOM 2362 N N . PRO A 1 301 ? -6.281 -1.869 21.229 1.00 81.94 301 PRO A N 1
ATOM 2363 C CA . PRO A 1 301 ? -6.058 -2.166 22.638 1.00 81.94 301 PRO A CA 1
ATOM 2364 C C . PRO A 1 301 ? -6.902 -1.213 23.494 1.00 81.94 301 PRO A C 1
ATOM 2366 O O . PRO A 1 301 ? -6.456 -0.138 23.892 1.00 81.94 301 PRO A O 1
ATOM 2369 N N . VAL A 1 302 ? -8.157 -1.584 23.733 1.00 84.31 302 VAL A N 1
ATOM 2370 C CA . VAL A 1 302 ? -9.084 -0.827 24.579 1.00 84.31 302 VAL A CA 1
ATOM 2371 C C . VAL A 1 302 ? -8.972 -1.348 26.017 1.00 84.31 302 VAL A C 1
ATOM 2373 O O . VAL A 1 302 ? -9.134 -2.552 26.209 1.00 84.31 302 VAL A O 1
ATOM 2376 N N . PRO A 1 303 ? -8.700 -0.490 27.019 1.00 74.69 303 PRO A N 1
ATOM 2377 C CA . PRO A 1 303 ? -8.726 -0.891 28.423 1.00 74.69 303 PRO A CA 1
ATOM 2378 C C . PRO A 1 303 ? -10.110 -1.403 28.829 1.00 74.69 303 PRO A C 1
ATOM 2380 O O . PRO A 1 303 ? -11.126 -0.829 28.414 1.00 74.69 303 PRO A O 1
ATOM 2383 N N . ASP A 1 304 ? -10.131 -2.440 29.664 1.00 66.50 304 ASP A N 1
ATOM 2384 C CA . ASP A 1 304 ? -11.348 -2.893 30.345 1.00 66.50 304 ASP A CA 1
ATOM 2385 C C . ASP A 1 304 ? -11.904 -1.801 31.279 1.00 66.50 304 ASP A C 1
ATOM 2387 O O . ASP A 1 304 ? -11.116 -1.075 31.933 1.00 66.50 304 ASP A O 1
#

Foldseek 3Di:
DLCQLPFADPFDQWDPDPQGKHKFFKKWWKWKDWPNDIDIFIWTAHQRFQKIKGQQVVVLCVQLVNDDDPQKAWGMKIAGQPAWIWTWTQHNPPGTAIETAGPDPPVQLSSQQWQHPVLVVQFVVQQVVDDDDDPPPDDDPQWDWGWGDRPPWIKIWTKHPDFDPHRHNDFTGGNNWGWDQDPVVSGIITRQKMWTQLSDPRRHIMIMGGPDMDTDTDMDGCRVHQYAHCNHPVNVVVCVCVVVVVVVLVVVLVVLVVQLVPQDDDPSSVVSNVVSVVVNVVSVVVVVVVVLVSCVVRRHPRDD

Organism: NCBI:txid74313

pLDDT: mean 83.05, std 12.82, range [36.53, 96.12]

Secondary structure (DSSP, 8-state):
-HHHHSPPPSSPPPPSSSS-EEEEEEEEEEEEEETTEEEEEEEEE-TTT--EEES-HHHHHHHTTPPP-TTEEEEEEEE-TTS-EEEEEEETTTEEEEEEE-SGGG--TTT-SS--HHHHHHHHHHHTTSPPP--TT-S-TTSEEEEEEETTEEEEEEEEEEEP----SS-EESSS-EEEEETTTTEEEEEEEEEETT-STTS--EEEEEEEEEEEEEEEE-TTSEEEEEESHHHHHHHTTHHHHHHHHHHHHHHHHHHHHT--SSTHHHHHHHHHHHHHHHHHHHHHHHHHHHHHHTT-----

Sequence (304 aa):
MAQSFDADSRFPANSLYEPAVHRFDLEMRIELWQGGTRGDFSLFVNSRDGTMAVLDPELARWVFGAPEIPQTTLHFGFKRPGGSSLVCGRHEQHGDACIQAGGILYQDPIVSFHWEQEAVMGFFESEVTTPQQALEGEGPSDHLPVTGMFGEHRATLWLSPRSSGIATQRPFLGFGVGLVKDYRTNTNRIVRQSRIEGAGRDGDDLFFRLVDVRPASRSFDTGRYGMVSAFGEDALRSAAAFPVQIEEHQRRLRALEEGLDACGGAEVARNCRASHRERIRAERQAFEDQVRAWGRDRGLPVPD

Radius of gyration: 25.9 Å; chains: 1; bounding box: 63×44×79 Å